Protein AF-A0A292Q6Y6-F1 (afdb_monomer)

Secondary structure (DSSP, 8-state):
---------------PPP-------------PPP-EEEEE--SS---HHHHHHHHHHHHHHHHHT-EEEEES--HHHHHT--HHHHTTBTTTEEE-SS-GGG-TT--GGGEEEE-TT-SSBP-TTHHHH-SEEEEES-TT-SSPP-TTHHHHTT-PEEEB--SS-B-HHHHHHHHHHHHTS---GGGS-EEESPEEE-SSS-EEE-SSEEEB-TTSSB---TTHHHHHHHHHHHHHHTT-

pLDDT: mean 84.95, std 19.85, range [28.59, 98.69]

Sequence (240 aa):
MILQVCNRTEYIPGIAHPFLIMLPTTSTPAAGKKRIYVVEHMEPEIGAWSTLEYIAISTESAASGSDFYLTSVPPSLAEDLPESLRRYIDAPLKVTSREVTQLPEIHADRVCLLDPQAVEELSPADADVFEAFVFGGILGDDPPRDRTAELRKYGYQGRQLGKIQMTTDTAVRVTRMVIEEQQPLAKIPYADYPELKLNKNESTQMPFRYVKGKEGEPYMPEGMLELIKEDADKSFDDFF

Solvent-accessible surface area (backbone atoms only — not comparable to full-atom values): 14233 Å² total; per-residue (Å²): 136,88,85,90,79,84,93,78,89,82,88,81,90,88,75,90,78,77,87,76,77,80,68,80,81,76,73,75,72,76,85,60,85,62,40,36,41,34,37,37,44,78,63,99,70,82,50,72,68,55,44,33,31,52,42,43,45,29,56,54,24,46,74,62,64,19,38,30,36,42,19,38,32,54,67,73,50,67,76,62,56,58,72,85,49,56,77,31,52,84,61,29,24,42,80,38,60,49,49,72,92,72,39,92,90,57,54,65,90,26,29,32,32,54,28,79,83,32,88,45,66,56,43,37,73,48,46,83,58,38,49,33,41,36,35,45,36,72,42,73,51,86,77,72,66,76,55,43,59,76,55,60,81,74,70,49,50,52,21,12,90,57,93,64,56,34,39,54,41,41,49,52,50,51,49,44,39,17,44,76,68,55,39,47,62,93,72,59,60,68,29,70,50,45,73,44,74,67,55,98,87,45,67,50,70,42,94,33,35,26,46,42,39,96,89,64,47,65,56,67,40,81,66,47,69,57,51,54,38,55,55,52,52,52,61,55,61,79,75,113

InterPro domains:
  IPR007364 Protein arginine N-methyltransferase SFM1-like [PF04252] (37-234)
  IPR007364 Protein arginine N-methyltransferase SFM1-like [PTHR35517] (36-239)

Radius of gyration: 22.72 Å; Cα contacts (8 Å, |Δi|>4): 379; chains: 1; bounding box: 53×76×65 Å

Organism: NCBI:txid59557

Foldseek 3Di:
DDDDDDDDDDDDDDDDDPDDPPDPPPPPPDQFQAAEEEEEDPDLACDPQNLLLLLLLLVVSLVNVYAYEHELHDPVCVVVDDPSNVVSDPPRYDYYNHDPVPDPPADQQQEEEAALPAPAAQAQVNLVRHRYYYYHPFLADVVGDRSSVVVVVSVHHYHYLDNWTAGPSQSSVLNCCRHGVVAGSVRFAKDAQDWADLDPPDIDTRSGIAGADPVRDGDGRPCPSVVVSVVVVVVVVVVD

Structure (mmCIF, N/CA/C/O backbone):
data_AF-A0A292Q6Y6-F1
#
_entry.id   AF-A0A292Q6Y6-F1
#
loop_
_atom_site.group_PDB
_atom_site.id
_atom_site.type_symbol
_atom_site.label_atom_id
_atom_site.label_alt_id
_atom_site.label_comp_id
_atom_site.label_asym_id
_atom_site.label_entity_id
_atom_site.label_seq_id
_atom_site.pdbx_PDB_ins_code
_atom_site.Cartn_x
_atom_site.Cartn_y
_atom_site.Cartn_z
_atom_site.occupancy
_atom_site.B_iso_or_equiv
_atom_site.auth_seq_id
_atom_site.auth_comp_id
_atom_site.auth_asym_id
_atom_site.auth_atom_id
_atom_site.pdbx_PDB_model_num
ATOM 1 N N . MET A 1 1 ? 32.754 -41.362 15.982 1.00 46.03 1 MET A N 1
ATOM 2 C CA . MET A 1 1 ? 32.619 -42.713 16.576 1.00 46.03 1 MET A CA 1
ATOM 3 C C . MET A 1 1 ? 32.940 -42.562 18.052 1.00 46.03 1 MET A C 1
ATOM 5 O O . MET A 1 1 ? 33.944 -41.906 18.290 1.00 46.03 1 MET A O 1
ATOM 9 N N . ILE A 1 2 ? 32.111 -43.109 18.965 1.00 31.42 2 ILE A N 1
ATOM 10 C CA . ILE A 1 2 ? 31.909 -42.740 20.401 1.00 31.42 2 ILE A CA 1
ATOM 11 C C . ILE A 1 2 ? 30.701 -41.784 20.520 1.00 31.42 2 ILE A C 1
ATOM 13 O O . ILE A 1 2 ? 30.719 -40.745 19.878 1.00 31.42 2 ILE A O 1
ATOM 17 N N . LEU A 1 3 ? 29.616 -42.039 21.260 1.00 28.59 3 LEU A N 1
ATOM 18 C CA . LEU A 1 3 ? 29.198 -43.184 22.076 1.00 28.59 3 LEU A CA 1
ATOM 19 C C . LEU A 1 3 ? 27.662 -43.118 22.240 1.00 28.59 3 LEU A C 1
ATOM 21 O O . LEU A 1 3 ? 27.093 -42.043 22.401 1.00 28.59 3 LEU A O 1
ATOM 25 N N . GLN A 1 4 ? 27.014 -44.277 22.200 1.00 37.56 4 GLN A N 1
ATOM 26 C CA . GLN A 1 4 ? 25.598 -44.508 22.477 1.00 37.56 4 GLN A CA 1
ATOM 27 C C . GLN A 1 4 ? 25.449 -44.83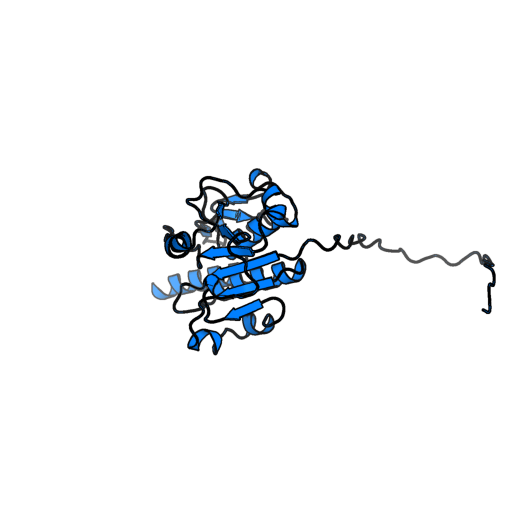7 23.971 1.00 37.56 4 GLN A C 1
ATOM 29 O O . GLN A 1 4 ? 26.027 -45.828 24.406 1.00 37.56 4 GLN A O 1
ATOM 34 N N . VAL A 1 5 ? 24.688 -44.056 24.749 1.00 36.47 5 VAL A N 1
ATOM 35 C CA . VAL A 1 5 ? 24.215 -44.424 26.105 1.00 36.47 5 VAL A CA 1
ATOM 36 C C . VAL A 1 5 ? 22.853 -43.741 26.321 1.00 36.47 5 VAL A C 1
ATOM 38 O O . VAL A 1 5 ? 22.778 -42.523 26.360 1.00 36.47 5 VAL A O 1
ATOM 41 N N . CYS A 1 6 ? 21.735 -44.442 26.120 1.00 32.56 6 CYS A N 1
ATOM 42 C CA . CYS A 1 6 ? 20.993 -45.261 27.092 1.00 32.56 6 CYS A CA 1
ATOM 43 C C . CYS A 1 6 ? 20.150 -44.420 28.075 1.00 32.56 6 CYS A C 1
ATOM 45 O O . CYS A 1 6 ? 20.649 -43.908 29.073 1.00 32.56 6 CYS A O 1
ATOM 47 N N . ASN A 1 7 ? 18.851 -44.325 27.767 1.00 39.53 7 ASN A N 1
ATOM 48 C CA . ASN A 1 7 ? 17.789 -43.822 28.638 1.00 39.53 7 ASN A CA 1
ATOM 49 C C . ASN A 1 7 ? 17.680 -44.681 29.908 1.00 39.53 7 ASN A C 1
ATOM 51 O O . ASN A 1 7 ? 17.430 -45.885 29.819 1.00 39.53 7 ASN A O 1
ATOM 55 N N . ARG A 1 8 ? 17.740 -44.047 31.080 1.00 37.41 8 ARG A N 1
ATOM 56 C CA . ARG A 1 8 ? 17.075 -44.539 32.292 1.00 37.41 8 ARG A CA 1
ATOM 57 C C . ARG A 1 8 ? 16.360 -43.385 32.977 1.00 37.41 8 ARG A C 1
ATOM 59 O O . ARG A 1 8 ? 16.983 -42.473 33.504 1.00 37.41 8 ARG A O 1
ATOM 66 N N . THR A 1 9 ? 15.040 -43.454 32.940 1.00 38.66 9 THR A N 1
ATOM 67 C CA . THR A 1 9 ? 14.112 -42.672 33.747 1.00 38.66 9 THR A CA 1
ATOM 68 C C . THR A 1 9 ? 14.062 -43.297 35.140 1.00 38.66 9 THR A C 1
ATOM 70 O O . THR A 1 9 ? 13.609 -44.431 35.286 1.00 38.66 9 THR A O 1
ATOM 73 N N . GLU A 1 10 ? 14.521 -42.576 36.162 1.00 38.62 10 GLU A N 1
ATOM 74 C CA . GLU A 1 10 ? 14.197 -42.881 37.558 1.00 38.62 10 GLU A CA 1
ATOM 75 C C . GLU A 1 10 ? 13.028 -41.997 38.004 1.00 38.62 10 GLU A C 1
ATOM 77 O O . GLU A 1 10 ? 13.002 -40.788 37.780 1.00 38.62 10 GLU A O 1
ATOM 82 N N . TYR A 1 11 ? 12.018 -42.650 38.573 1.00 35.72 11 TYR A N 1
ATOM 83 C CA . TYR A 1 11 ? 10.732 -42.091 38.968 1.00 35.72 11 TYR A CA 1
ATOM 84 C C . TYR A 1 11 ? 10.806 -41.680 40.444 1.00 35.72 11 TYR A C 1
ATOM 86 O O . TYR A 1 11 ? 10.942 -42.541 41.312 1.00 35.72 11 TYR A O 1
ATOM 94 N N . ILE A 1 12 ? 10.708 -40.381 40.739 1.00 45.16 12 ILE A N 1
ATOM 95 C CA . ILE A 1 12 ? 10.568 -39.857 42.107 1.00 45.16 12 ILE A CA 1
ATOM 96 C C . ILE A 1 12 ? 9.124 -39.352 42.259 1.00 45.16 12 ILE A C 1
ATOM 98 O O . ILE A 1 12 ? 8.758 -38.384 41.591 1.00 45.16 12 ILE A O 1
ATOM 102 N N . PRO A 1 13 ? 8.269 -39.976 43.092 1.00 36.91 13 PRO A N 1
ATOM 103 C CA . PRO A 1 13 ? 6.903 -39.515 43.275 1.00 36.91 13 PRO A CA 1
ATOM 104 C C . PRO A 1 13 ? 6.844 -38.426 44.354 1.00 36.91 13 PRO A C 1
ATOM 106 O O . PRO A 1 13 ? 7.310 -38.628 45.473 1.00 36.91 13 PRO A O 1
ATOM 109 N N . GLY A 1 14 ? 6.198 -37.301 44.035 1.00 48.81 14 GLY A N 1
ATOM 110 C CA . GLY A 1 14 ? 5.652 -36.390 45.045 1.00 48.81 14 GLY A CA 1
ATOM 111 C C . GLY A 1 14 ? 6.266 -34.995 45.113 1.00 48.81 14 GLY A C 1
ATOM 112 O O . GLY A 1 14 ? 6.786 -34.621 46.155 1.00 48.81 14 GLY A O 1
ATOM 113 N N . ILE A 1 15 ? 6.118 -34.188 44.055 1.00 42.88 15 ILE A N 1
ATOM 114 C CA . ILE A 1 15 ? 6.074 -32.720 44.169 1.00 42.88 15 ILE A CA 1
ATOM 115 C C . ILE A 1 15 ? 4.991 -32.206 43.211 1.00 42.88 15 ILE A C 1
ATOM 117 O O . ILE A 1 15 ? 5.027 -32.470 42.008 1.00 42.88 15 ILE A O 1
ATOM 121 N N . ALA A 1 16 ? 4.001 -31.506 43.767 1.00 45.22 16 ALA A N 1
ATOM 122 C CA . ALA A 1 16 ? 2.921 -30.864 43.029 1.00 45.22 16 ALA A CA 1
ATOM 123 C C . ALA A 1 16 ? 3.489 -29.894 41.978 1.00 45.22 16 ALA A C 1
ATOM 125 O O . ALA A 1 16 ? 4.279 -29.009 42.304 1.00 45.22 16 ALA A O 1
ATOM 126 N N . HIS A 1 17 ? 3.103 -30.083 40.715 1.00 39.97 17 HIS A N 1
ATOM 127 C CA . HIS A 1 17 ? 3.469 -29.184 39.623 1.00 39.97 17 HIS A CA 1
ATOM 128 C C . HIS A 1 17 ? 2.657 -27.882 39.696 1.00 39.97 17 HIS A C 1
ATOM 130 O O . HIS A 1 17 ? 1.451 -27.933 39.956 1.00 39.97 17 HIS A O 1
ATOM 136 N N . PRO A 1 18 ? 3.276 -26.720 39.427 1.00 41.03 18 PRO A N 1
ATOM 137 C CA . PRO A 1 18 ? 2.540 -25.486 39.222 1.00 41.03 18 PRO A CA 1
ATOM 138 C C . PRO A 1 18 ? 1.714 -25.586 37.933 1.00 41.03 18 PRO A C 1
ATOM 140 O O . PRO A 1 18 ? 2.114 -26.228 36.962 1.00 41.03 18 PRO A O 1
ATOM 143 N N . PHE A 1 19 ? 0.544 -24.950 37.953 1.00 40.56 19 PHE A N 1
ATOM 144 C CA . PHE A 1 19 ? -0.365 -24.783 36.822 1.00 40.56 19 PHE A CA 1
ATOM 145 C C . PHE A 1 19 ? 0.414 -24.284 35.591 1.00 40.56 19 PHE A C 1
ATOM 147 O O . PHE A 1 19 ? 0.831 -23.127 35.533 1.00 40.56 19 PHE A O 1
ATOM 154 N N . LEU A 1 20 ? 0.643 -25.166 34.615 1.00 33.53 20 LEU A N 1
ATOM 155 C CA . LEU A 1 20 ? 1.210 -24.796 33.326 1.00 33.53 20 LEU A CA 1
ATOM 156 C C . LEU A 1 20 ? 0.095 -24.107 32.533 1.00 33.53 20 LEU A C 1
ATOM 158 O O . LEU A 1 20 ? -0.809 -24.763 32.016 1.00 33.53 20 LEU A O 1
ATOM 162 N N . ILE A 1 21 ? 0.129 -22.777 32.481 1.00 43.75 21 ILE A N 1
ATOM 163 C CA . ILE A 1 21 ? -0.678 -22.003 31.537 1.00 43.75 21 ILE A CA 1
ATOM 164 C C . ILE A 1 21 ? -0.232 -22.450 30.142 1.00 43.75 21 ILE A C 1
ATOM 166 O O . ILE A 1 21 ? 0.882 -22.143 29.718 1.00 43.75 21 ILE A O 1
ATOM 170 N N . MET A 1 22 ? -1.073 -23.220 29.446 1.00 33.84 22 MET A N 1
ATOM 171 C CA . MET A 1 22 ? -0.889 -23.471 28.021 1.00 33.84 22 MET A CA 1
ATOM 172 C C . MET A 1 22 ? -1.068 -22.141 27.296 1.00 33.84 22 MET A C 1
ATOM 174 O O . MET A 1 22 ? -2.186 -21.699 27.038 1.00 33.84 22 MET A O 1
ATOM 178 N N . LEU A 1 23 ? 0.052 -21.488 26.993 1.00 39.31 23 LEU A N 1
ATOM 179 C CA . LEU A 1 23 ? 0.089 -20.488 25.940 1.00 39.31 23 LEU A CA 1
ATOM 180 C C . LEU A 1 23 ? -0.309 -21.193 24.634 1.00 39.31 23 LEU A C 1
ATOM 182 O O . LEU A 1 23 ? 0.150 -22.317 24.401 1.00 39.31 23 LEU A O 1
ATOM 186 N N . PRO A 1 24 ? -1.165 -20.582 23.798 1.00 37.84 24 PRO A N 1
ATOM 187 C CA . PRO A 1 24 ? -1.494 -21.155 22.506 1.00 37.84 24 PRO A CA 1
ATOM 188 C C . PRO A 1 24 ? -0.186 -21.367 21.747 1.00 37.84 24 PRO A C 1
ATOM 190 O O . PRO A 1 24 ? 0.614 -20.442 21.609 1.00 37.84 24 PRO A O 1
ATOM 193 N N . THR A 1 25 ? 0.052 -22.596 21.293 1.00 33.12 25 THR A N 1
ATOM 194 C CA . THR A 1 25 ? 1.126 -22.898 20.351 1.00 33.12 25 THR A CA 1
ATOM 195 C C . THR A 1 25 ? 0.905 -22.031 19.127 1.00 33.12 25 THR A C 1
ATOM 197 O O . THR A 1 25 ? 0.020 -22.308 18.317 1.00 33.12 25 THR A O 1
ATOM 200 N N . THR A 1 26 ? 1.688 -20.963 19.009 1.00 40.00 26 THR A N 1
ATOM 201 C CA . THR A 1 26 ? 1.859 -20.250 17.756 1.00 40.00 26 THR A CA 1
ATOM 202 C C . THR A 1 26 ? 2.500 -21.243 16.802 1.00 40.00 26 THR A C 1
ATOM 204 O O . THR A 1 26 ? 3.692 -21.537 16.870 1.00 40.00 26 THR A O 1
ATOM 207 N N . SER A 1 27 ? 1.683 -21.843 15.939 1.00 34.47 27 SER A N 1
ATOM 208 C CA . SER A 1 27 ? 2.198 -22.494 14.748 1.00 34.47 27 SER A CA 1
ATOM 209 C C . SER A 1 27 ? 2.985 -21.430 13.997 1.00 34.47 27 SER A C 1
ATOM 211 O O . SER A 1 27 ? 2.397 -20.459 13.523 1.00 34.47 27 SER A O 1
ATOM 213 N N . THR A 1 28 ? 4.307 -21.570 13.935 1.00 36.19 28 THR A N 1
ATOM 214 C CA . THR A 1 28 ? 5.115 -20.801 12.993 1.00 36.19 28 THR A CA 1
ATOM 215 C C . THR A 1 28 ? 4.517 -21.065 11.610 1.00 36.19 28 THR A C 1
ATOM 217 O O . THR A 1 28 ? 4.481 -22.234 11.209 1.00 36.19 28 THR A O 1
ATOM 220 N N . PRO A 1 29 ? 3.960 -20.058 10.911 1.00 43.84 29 PRO A N 1
ATOM 221 C CA . PRO A 1 29 ? 3.457 -20.289 9.569 1.00 43.84 29 PRO A CA 1
ATOM 222 C C . PRO A 1 29 ? 4.620 -20.809 8.719 1.00 43.84 29 PRO A C 1
ATOM 224 O O . PRO A 1 29 ? 5.755 -20.346 8.859 1.00 43.84 29 PRO A O 1
ATOM 227 N N . ALA A 1 30 ? 4.360 -21.819 7.885 1.00 45.75 30 ALA A N 1
ATOM 228 C CA . ALA A 1 30 ? 5.314 -22.223 6.861 1.00 45.75 30 ALA A CA 1
ATOM 229 C C . ALA A 1 30 ? 5.721 -20.958 6.095 1.00 45.75 30 ALA A C 1
ATOM 231 O O . ALA A 1 30 ? 4.838 -20.204 5.694 1.00 45.75 30 ALA A O 1
ATOM 232 N N . ALA A 1 31 ? 7.025 -20.691 5.968 1.00 55.41 31 ALA A N 1
ATOM 233 C CA . ALA A 1 31 ? 7.511 -19.462 5.350 1.00 55.41 31 ALA A CA 1
ATOM 234 C C . ALA A 1 31 ? 6.923 -19.345 3.935 1.00 55.41 31 ALA A C 1
ATOM 236 O O . ALA A 1 31 ? 7.301 -20.099 3.035 1.00 55.41 31 ALA A O 1
ATOM 237 N N . GLY A 1 32 ? 5.937 -18.459 3.777 1.00 68.94 32 GLY A N 1
ATOM 238 C CA . GLY A 1 32 ? 5.281 -18.203 2.504 1.00 68.94 32 GLY A CA 1
ATOM 239 C C . GLY A 1 32 ? 6.285 -17.671 1.486 1.00 68.94 32 GLY A C 1
ATOM 240 O O . GLY A 1 32 ? 7.365 -17.190 1.837 1.00 68.94 32 GLY A O 1
ATOM 241 N N . LYS A 1 33 ? 5.950 -17.765 0.196 1.00 86.94 33 LYS A N 1
ATOM 242 C CA . LYS A 1 33 ? 6.775 -17.154 -0.851 1.00 86.94 33 LYS A CA 1
ATOM 243 C C . LYS A 1 33 ? 6.812 -15.641 -0.615 1.00 86.94 33 LYS A C 1
ATOM 245 O O . LYS A 1 33 ? 5.771 -14.993 -0.701 1.00 86.94 33 LYS A O 1
ATOM 250 N N . LYS A 1 34 ? 8.011 -15.113 -0.357 1.00 92.69 34 LYS A N 1
ATOM 251 C CA . LYS A 1 34 ? 8.292 -13.679 -0.234 1.00 92.69 34 LYS A CA 1
ATOM 252 C C . LYS A 1 34 ? 7.684 -12.901 -1.405 1.00 92.69 34 LYS A C 1
ATOM 254 O O . LYS A 1 34 ? 7.865 -13.303 -2.557 1.00 92.69 34 LYS A O 1
ATOM 259 N N . ARG A 1 35 ? 6.998 -11.793 -1.112 1.00 96.88 35 ARG A N 1
ATOM 260 C CA . ARG A 1 35 ? 6.422 -10.868 -2.101 1.00 96.88 35 ARG A CA 1
ATOM 261 C C . ARG A 1 35 ? 7.095 -9.503 -2.043 1.00 96.88 35 ARG A C 1
ATOM 263 O O . ARG A 1 35 ? 7.785 -9.176 -1.077 1.00 96.88 35 ARG A O 1
ATOM 270 N N . ILE A 1 36 ? 6.888 -8.725 -3.099 1.00 98.00 36 ILE A N 1
ATOM 271 C CA . ILE A 1 36 ? 7.301 -7.329 -3.196 1.00 98.00 36 ILE A CA 1
ATOM 272 C C . ILE A 1 36 ? 6.037 -6.475 -3.302 1.00 98.00 36 ILE A C 1
ATOM 274 O O . ILE A 1 36 ? 5.268 -6.605 -4.253 1.00 98.00 36 ILE A O 1
ATOM 278 N N . TYR A 1 37 ? 5.822 -5.588 -2.340 1.00 98.06 37 TYR A N 1
ATOM 279 C CA . TYR A 1 37 ? 4.783 -4.564 -2.413 1.00 98.06 37 TYR A CA 1
ATOM 280 C C . TYR A 1 37 ? 5.433 -3.243 -2.801 1.00 98.06 37 TYR A C 1
ATOM 282 O O . TYR A 1 37 ? 6.434 -2.859 -2.204 1.00 98.06 37 TYR A O 1
ATOM 290 N N . VAL A 1 38 ? 4.893 -2.556 -3.803 1.00 97.81 38 VAL A N 1
ATOM 291 C CA . VAL A 1 38 ? 5.451 -1.297 -4.308 1.00 97.81 38 VAL A CA 1
ATOM 292 C C . VAL A 1 38 ? 4.390 -0.217 -4.269 1.00 97.81 38 VAL A C 1
ATOM 294 O O . VAL A 1 38 ? 3.374 -0.329 -4.948 1.00 97.81 38 VAL A O 1
ATOM 297 N N . VAL A 1 39 ? 4.639 0.849 -3.521 1.00 96.94 39 VAL A N 1
ATOM 298 C CA . VAL A 1 39 ? 3.830 2.066 -3.590 1.00 96.94 39 VAL A CA 1
ATOM 299 C C . VAL A 1 39 ? 4.620 3.108 -4.369 1.00 96.94 39 VAL A C 1
ATOM 301 O O . VAL A 1 39 ? 5.691 3.529 -3.937 1.00 96.94 39 VAL A O 1
ATOM 304 N N . GLU A 1 40 ? 4.077 3.533 -5.508 1.00 94.56 40 GLU A N 1
ATOM 305 C CA . GLU A 1 40 ? 4.611 4.667 -6.264 1.00 94.56 40 GLU A CA 1
ATOM 306 C C . GLU A 1 40 ? 4.227 5.963 -5.554 1.00 94.56 40 GLU A C 1
ATOM 308 O O . GLU A 1 40 ? 3.052 6.315 -5.514 1.00 94.56 40 GLU A O 1
ATOM 313 N N . HIS A 1 41 ? 5.186 6.675 -4.963 1.00 92.44 41 HIS A N 1
ATOM 314 C CA . HIS A 1 41 ? 4.909 7.918 -4.252 1.00 92.44 41 HIS A CA 1
ATOM 315 C C . HIS A 1 41 ? 4.661 9.060 -5.247 1.00 92.44 41 HIS A C 1
ATOM 317 O O . HIS A 1 41 ? 5.582 9.567 -5.878 1.00 92.44 41 HIS A O 1
ATOM 323 N N . MET A 1 42 ? 3.395 9.455 -5.394 1.00 85.50 42 MET A N 1
ATOM 324 C CA . MET A 1 42 ? 2.935 10.440 -6.385 1.00 85.50 42 MET A CA 1
ATOM 325 C C . MET A 1 42 ? 2.528 11.780 -5.753 1.00 85.50 42 MET A C 1
ATOM 327 O O . MET A 1 42 ? 1.656 12.468 -6.279 1.00 85.50 42 MET A O 1
ATOM 331 N N . GLU A 1 43 ? 3.128 12.137 -4.617 1.00 83.56 43 GLU A N 1
ATOM 332 C CA . GLU A 1 43 ? 2.895 13.408 -3.924 1.00 83.56 43 GLU A CA 1
ATOM 333 C C . GLU A 1 43 ? 4.188 14.212 -3.766 1.00 83.56 43 GLU A C 1
ATOM 335 O O . GLU A 1 43 ? 5.283 13.646 -3.800 1.00 83.56 43 GLU A O 1
ATOM 340 N N . PRO A 1 44 ? 4.087 15.540 -3.572 1.00 84.38 44 PRO A N 1
ATOM 341 C CA . PRO A 1 44 ? 5.246 16.365 -3.259 1.00 84.38 44 PRO A CA 1
ATOM 342 C C . PRO A 1 44 ? 5.740 16.178 -1.815 1.00 84.38 44 PRO A C 1
ATOM 344 O O . PRO A 1 44 ? 6.866 16.575 -1.517 1.00 84.38 44 PRO A O 1
ATOM 347 N N . GLU A 1 45 ? 4.924 15.601 -0.925 1.00 88.69 45 GLU A N 1
ATOM 348 C CA . GLU A 1 45 ? 5.212 15.462 0.505 1.00 88.69 45 GLU A CA 1
ATOM 349 C C . GLU A 1 45 ? 4.753 14.117 1.097 1.00 88.69 45 GLU A C 1
ATOM 351 O O . GLU A 1 45 ? 3.817 13.475 0.617 1.00 88.69 45 GLU A O 1
ATOM 356 N N . ILE A 1 46 ? 5.393 13.712 2.200 1.00 90.62 46 ILE A N 1
ATOM 357 C CA . ILE A 1 46 ? 4.965 12.592 3.048 1.00 90.62 46 ILE A CA 1
ATOM 358 C C . ILE A 1 46 ? 4.430 13.185 4.354 1.00 90.62 46 ILE A C 1
ATOM 360 O O . ILE A 1 46 ? 5.178 13.421 5.301 1.00 90.62 46 ILE A O 1
ATOM 364 N N . GLY A 1 47 ? 3.123 13.448 4.385 1.00 91.44 47 GLY A N 1
ATOM 365 C CA . GLY A 1 47 ? 2.428 13.934 5.577 1.00 91.44 47 GLY A CA 1
ATOM 366 C C . GLY A 1 47 ? 2.258 12.867 6.665 1.00 91.44 47 GLY A C 1
ATOM 367 O O . GLY A 1 47 ? 2.597 11.691 6.483 1.00 91.44 47 GLY A O 1
ATOM 368 N N . ALA A 1 48 ? 1.686 13.267 7.804 1.00 93.75 48 ALA A N 1
ATOM 369 C CA . ALA A 1 48 ? 1.452 12.379 8.947 1.00 93.75 48 ALA A CA 1
ATOM 370 C C . ALA A 1 48 ? 0.598 11.155 8.572 1.00 93.75 48 ALA A C 1
ATOM 372 O O . ALA A 1 48 ? 0.962 10.033 8.915 1.00 93.75 48 ALA A O 1
ATOM 373 N N . TRP A 1 49 ? -0.467 11.349 7.786 1.00 92.94 49 TRP A N 1
ATOM 374 C CA . TRP A 1 49 ? -1.325 10.262 7.305 1.00 92.94 49 TRP A CA 1
ATOM 375 C C . TRP A 1 49 ? -0.534 9.207 6.520 1.00 92.94 49 TRP A C 1
ATOM 377 O O . TRP A 1 49 ? -0.480 8.039 6.910 1.00 92.94 49 TRP A O 1
ATOM 387 N N . SER A 1 50 ? 0.144 9.627 5.447 1.00 93.38 50 SER A N 1
ATOM 388 C CA . SER A 1 50 ? 0.950 8.740 4.597 1.00 93.38 50 SER A CA 1
ATOM 389 C C . SER A 1 50 ? 2.067 8.059 5.384 1.00 93.38 50 SER A C 1
ATOM 391 O O . SER A 1 50 ? 2.377 6.896 5.144 1.00 93.38 50 SER A O 1
ATOM 393 N N . THR A 1 51 ? 2.645 8.754 6.367 1.00 95.31 51 THR A N 1
ATOM 394 C CA . THR A 1 51 ? 3.648 8.181 7.272 1.00 95.31 51 THR A CA 1
ATOM 395 C C . THR A 1 51 ? 3.087 6.981 8.031 1.00 95.31 51 THR A C 1
ATOM 397 O O . THR A 1 51 ? 3.726 5.930 8.059 1.00 95.31 51 THR A O 1
ATOM 400 N N . LEU A 1 52 ? 1.892 7.108 8.616 1.00 96.94 52 LEU A N 1
ATOM 401 C CA . LEU A 1 52 ? 1.249 6.013 9.344 1.00 96.94 52 LEU A CA 1
ATOM 402 C C . LEU A 1 52 ? 0.871 4.854 8.413 1.00 96.94 52 LEU A C 1
ATOM 404 O O . LEU A 1 52 ? 1.108 3.697 8.764 1.00 96.94 52 LEU A O 1
ATOM 408 N N . GLU A 1 53 ? 0.371 5.137 7.205 1.00 96.62 53 GLU A N 1
ATOM 409 C CA . GLU A 1 53 ? 0.117 4.099 6.194 1.00 96.62 53 GLU A CA 1
ATOM 410 C C . GLU A 1 53 ? 1.395 3.323 5.844 1.00 96.62 53 GLU A C 1
ATOM 412 O O . GLU A 1 53 ? 1.407 2.092 5.871 1.00 96.62 53 GLU A O 1
ATOM 417 N N . TYR A 1 54 ? 2.498 4.021 5.559 1.00 96.88 54 TYR A N 1
ATOM 418 C CA . TYR A 1 54 ? 3.767 3.388 5.190 1.00 96.88 54 TYR A CA 1
ATOM 419 C C . TYR A 1 54 ? 4.391 2.612 6.351 1.00 96.88 54 TYR A C 1
ATOM 421 O O . TYR A 1 54 ? 4.998 1.563 6.124 1.00 96.88 54 TYR A O 1
ATOM 429 N N . ILE A 1 55 ? 4.209 3.067 7.593 1.00 97.81 55 ILE A N 1
ATOM 430 C CA . ILE A 1 55 ? 4.599 2.313 8.791 1.00 97.81 55 ILE A CA 1
ATOM 431 C C . ILE A 1 55 ? 3.773 1.030 8.920 1.00 97.81 55 ILE A C 1
ATOM 433 O O . ILE A 1 55 ? 4.347 -0.026 9.195 1.00 97.81 55 ILE A O 1
ATOM 437 N N . ALA A 1 56 ? 2.457 1.089 8.701 1.00 97.81 56 ALA A N 1
ATOM 438 C CA . ALA A 1 56 ? 1.604 -0.097 8.735 1.00 97.81 56 ALA A CA 1
ATOM 439 C C . ALA A 1 56 ? 2.017 -1.102 7.650 1.00 97.81 56 ALA A C 1
ATOM 441 O O . ALA A 1 56 ? 2.253 -2.271 7.950 1.00 97.81 56 ALA A O 1
ATOM 442 N N . ILE A 1 57 ? 2.213 -0.638 6.413 1.00 98.00 57 ILE A N 1
ATOM 443 C CA . ILE A 1 57 ? 2.674 -1.483 5.304 1.00 98.00 57 ILE A CA 1
ATOM 444 C C . ILE A 1 57 ? 4.039 -2.103 5.620 1.00 98.00 57 ILE A C 1
ATOM 446 O O . ILE A 1 57 ? 4.229 -3.302 5.409 1.00 98.00 57 ILE A O 1
ATOM 450 N N . SER A 1 58 ? 4.976 -1.317 6.158 1.00 98.25 58 SER A N 1
ATOM 451 C CA . SER A 1 58 ? 6.296 -1.808 6.564 1.00 98.25 58 SER A CA 1
ATOM 452 C C . SER A 1 58 ? 6.167 -2.889 7.635 1.00 98.25 58 SER A C 1
ATOM 454 O O . SER A 1 58 ? 6.662 -3.996 7.460 1.00 98.25 58 SER A O 1
ATOM 456 N N . THR A 1 59 ? 5.449 -2.612 8.720 1.00 97.69 59 THR A N 1
ATOM 457 C CA . THR A 1 59 ? 5.242 -3.558 9.825 1.00 97.69 59 THR A CA 1
ATOM 458 C C . THR A 1 59 ? 4.643 -4.874 9.340 1.00 97.69 59 THR A C 1
ATOM 460 O O . THR A 1 59 ? 5.140 -5.951 9.672 1.00 97.69 59 THR A O 1
ATOM 463 N N . GLU A 1 60 ? 3.597 -4.804 8.520 1.00 97.25 60 GLU A N 1
ATOM 464 C CA . GLU A 1 60 ? 2.909 -6.001 8.057 1.00 97.25 60 GLU A CA 1
ATOM 465 C C . GLU A 1 60 ? 3.714 -6.774 6.999 1.00 97.25 60 GLU A C 1
ATOM 467 O O . GLU A 1 60 ? 3.680 -8.004 6.997 1.00 97.25 60 GLU A O 1
ATOM 472 N N . SER A 1 61 ? 4.496 -6.089 6.156 1.00 97.12 61 SER A N 1
ATOM 473 C CA . SER A 1 61 ? 5.416 -6.741 5.209 1.00 97.12 61 SER A CA 1
ATOM 474 C C . SER A 1 61 ? 6.546 -7.470 5.940 1.00 97.12 61 SER A C 1
ATOM 476 O O . SER A 1 61 ? 6.856 -8.614 5.613 1.00 97.12 61 SER A O 1
ATOM 478 N N . ALA A 1 62 ? 7.116 -6.861 6.990 1.00 96.31 62 ALA A N 1
ATOM 479 C CA . ALA A 1 62 ? 8.108 -7.523 7.839 1.00 96.31 62 ALA A CA 1
ATOM 480 C C . ALA A 1 62 ? 7.539 -8.788 8.490 1.00 96.31 62 ALA A C 1
ATOM 482 O O . ALA A 1 62 ? 8.213 -9.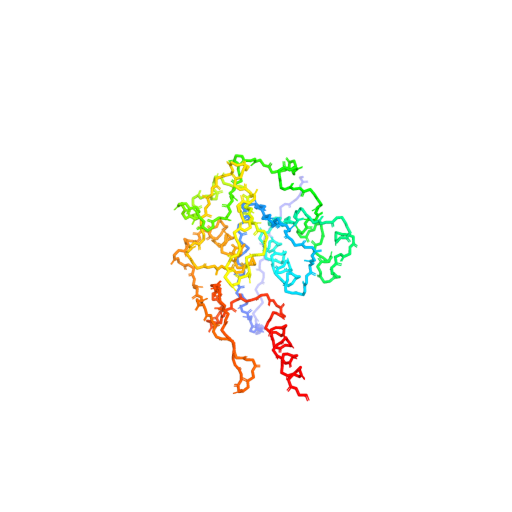818 8.521 1.00 96.31 62 ALA A O 1
ATOM 483 N N . ALA A 1 63 ? 6.298 -8.722 8.984 1.00 95.31 63 ALA A N 1
ATOM 484 C CA . ALA A 1 63 ? 5.641 -9.846 9.644 1.00 95.31 63 ALA A CA 1
ATOM 485 C C . ALA A 1 63 ? 5.454 -11.062 8.721 1.00 95.31 63 ALA A C 1
ATOM 487 O O . ALA A 1 63 ? 5.469 -12.193 9.209 1.00 95.31 63 ALA A O 1
ATOM 488 N N . SER A 1 64 ? 5.321 -10.853 7.407 1.00 92.69 64 SER A N 1
ATOM 489 C CA . SER A 1 64 ? 5.228 -11.941 6.429 1.00 92.69 64 SER A CA 1
ATOM 490 C C . SER A 1 64 ? 6.540 -12.280 5.712 1.00 92.69 64 SER A C 1
ATOM 492 O O . SER A 1 64 ? 6.590 -13.221 4.919 1.00 92.69 64 SER A O 1
ATOM 494 N N . GLY A 1 65 ? 7.628 -11.566 6.017 1.00 95.31 65 GLY A N 1
ATOM 495 C CA . GLY A 1 65 ? 8.926 -11.737 5.356 1.00 95.31 65 GLY A CA 1
ATOM 496 C C . GLY A 1 65 ? 8.987 -11.155 3.938 1.00 95.31 65 GLY A C 1
ATOM 497 O O . GLY A 1 65 ? 9.932 -11.449 3.200 1.00 95.31 65 GLY A O 1
ATOM 498 N N . SER A 1 66 ? 7.998 -10.342 3.564 1.00 96.62 66 SER A N 1
ATOM 499 C CA . SER A 1 66 ? 7.894 -9.623 2.294 1.00 96.62 66 SER A CA 1
ATOM 500 C C . SER A 1 66 ? 8.635 -8.280 2.335 1.00 96.62 66 SER A C 1
ATOM 502 O O . SER A 1 66 ? 8.929 -7.735 3.398 1.00 96.62 66 SER A O 1
ATOM 504 N N . ASP A 1 67 ? 8.972 -7.751 1.159 1.00 97.12 67 ASP A N 1
ATOM 505 C CA . ASP A 1 67 ? 9.596 -6.433 1.024 1.00 97.12 67 ASP A CA 1
ATOM 506 C C . ASP A 1 67 ? 8.560 -5.361 0.688 1.00 97.12 67 ASP A C 1
ATOM 508 O O . ASP A 1 67 ? 7.610 -5.614 -0.056 1.00 97.12 67 ASP A O 1
ATOM 512 N N . PHE A 1 68 ? 8.811 -4.142 1.164 1.00 97.94 68 PHE A N 1
ATOM 513 C CA . PHE A 1 68 ? 8.056 -2.958 0.778 1.00 97.94 68 PHE A CA 1
ATOM 514 C C . PHE A 1 68 ? 8.981 -1.944 0.101 1.00 97.94 68 PHE A C 1
ATOM 516 O O . PHE A 1 68 ? 10.004 -1.557 0.661 1.00 97.94 68 PHE A O 1
ATOM 523 N N . TYR A 1 69 ? 8.613 -1.506 -1.098 1.00 97.75 69 TYR A N 1
ATOM 524 C CA . TYR A 1 69 ? 9.284 -0.446 -1.833 1.00 97.75 69 TYR A CA 1
ATOM 525 C C . TYR A 1 69 ? 8.402 0.793 -1.882 1.00 97.75 69 TYR A C 1
ATOM 527 O O . TYR A 1 69 ? 7.255 0.736 -2.326 1.00 97.75 69 TYR A O 1
ATOM 535 N N . LEU A 1 70 ? 8.979 1.919 -1.485 1.00 97.00 70 LEU A N 1
ATOM 536 C CA . LEU A 1 70 ? 8.439 3.239 -1.752 1.00 97.00 70 LEU A CA 1
ATOM 537 C C . LEU A 1 70 ? 9.270 3.858 -2.883 1.00 97.00 70 LEU A C 1
ATOM 539 O O . LEU A 1 70 ? 10.439 4.204 -2.688 1.00 97.00 70 LEU A O 1
ATOM 543 N N . THR A 1 71 ? 8.689 3.917 -4.079 1.00 96.50 71 THR A N 1
ATOM 544 C CA . THR A 1 71 ? 9.355 4.343 -5.321 1.00 96.50 71 THR A CA 1
ATOM 545 C C . THR A 1 71 ? 8.951 5.755 -5.721 1.00 96.50 71 THR A C 1
ATOM 547 O O . THR A 1 71 ? 8.018 6.323 -5.155 1.00 96.50 71 THR A O 1
ATOM 550 N N . SER A 1 72 ? 9.670 6.334 -6.685 1.00 94.75 72 SER A N 1
ATOM 551 C CA . SER A 1 72 ? 9.440 7.692 -7.206 1.00 94.75 72 SER A CA 1
ATOM 552 C C . SER A 1 72 ? 9.454 8.800 -6.147 1.00 94.75 72 SER A C 1
ATOM 554 O O . SER A 1 72 ? 8.938 9.892 -6.373 1.00 94.75 72 SER A O 1
ATOM 556 N N . VAL A 1 73 ? 10.084 8.557 -4.994 1.00 94.12 73 VAL A N 1
ATOM 557 C CA . VAL A 1 73 ? 10.183 9.560 -3.930 1.00 94.12 73 VAL A CA 1
ATOM 558 C C . VAL A 1 73 ? 11.135 10.672 -4.378 1.00 94.12 73 VAL A C 1
ATOM 560 O O . VAL A 1 73 ? 12.285 10.376 -4.721 1.00 94.12 73 VAL A O 1
ATOM 563 N N . PRO A 1 74 ? 10.722 11.955 -4.364 1.00 92.00 74 PRO A N 1
ATOM 564 C CA . PRO A 1 74 ? 11.619 13.058 -4.686 1.00 92.00 74 PRO A CA 1
ATOM 565 C C . PRO A 1 74 ? 12.917 12.977 -3.863 1.00 92.00 74 PRO A C 1
ATOM 567 O O . PRO A 1 74 ? 12.840 12.730 -2.659 1.00 92.00 74 PRO A O 1
ATOM 570 N N . PRO A 1 75 ? 14.111 13.202 -4.450 1.00 92.56 75 PRO A N 1
ATOM 571 C CA . PRO A 1 75 ? 15.375 13.045 -3.726 1.00 92.56 75 PRO A CA 1
ATOM 572 C C . PRO A 1 75 ? 15.443 13.829 -2.409 1.00 92.56 75 PRO A C 1
ATOM 574 O O . PRO A 1 75 ? 15.877 13.286 -1.399 1.00 92.56 75 PRO A O 1
ATOM 577 N N . SER A 1 76 ? 14.927 15.063 -2.392 1.00 91.31 76 SER A N 1
ATOM 578 C CA . SER A 1 76 ? 14.854 15.888 -1.179 1.00 91.31 76 SER A CA 1
ATOM 579 C C . SER A 1 76 ? 14.008 15.252 -0.075 1.00 91.31 76 SER A C 1
ATOM 581 O O . SER A 1 76 ? 14.339 15.363 1.098 1.00 91.31 76 SER A O 1
ATOM 583 N N . LEU A 1 77 ? 12.930 14.563 -0.446 1.00 90.81 77 LEU A N 1
ATOM 584 C CA . LEU A 1 77 ? 12.026 13.902 0.489 1.00 90.81 77 LEU A CA 1
ATOM 585 C C . LEU A 1 77 ? 12.587 12.559 0.970 1.00 90.81 77 LEU A C 1
ATOM 587 O O . LEU A 1 77 ? 12.398 12.189 2.123 1.00 90.81 77 LEU A O 1
ATOM 591 N N . ALA A 1 78 ? 13.329 11.853 0.114 1.00 89.94 78 ALA A N 1
ATOM 592 C CA . ALA A 1 78 ? 14.054 10.646 0.503 1.00 89.94 78 ALA A CA 1
ATOM 593 C C . ALA A 1 78 ? 15.164 10.946 1.533 1.00 89.94 78 ALA A C 1
ATOM 595 O O . ALA A 1 78 ? 15.426 10.126 2.414 1.00 89.94 78 ALA A O 1
ATOM 596 N N . GLU A 1 79 ? 15.794 12.122 1.453 1.00 89.25 79 GLU A N 1
ATOM 597 C CA . GLU A 1 79 ? 16.771 12.603 2.443 1.00 89.25 79 GLU A CA 1
ATOM 598 C C . GLU A 1 79 ? 16.110 13.078 3.751 1.00 89.25 79 GLU A C 1
ATOM 600 O O . GLU A 1 79 ? 16.713 12.969 4.828 1.00 89.25 79 GLU A O 1
ATOM 605 N N . ASP A 1 80 ? 14.860 13.545 3.675 1.00 90.19 80 ASP A N 1
ATOM 606 C CA . ASP A 1 80 ? 14.093 14.106 4.792 1.00 90.19 80 ASP A CA 1
ATOM 607 C C . ASP A 1 80 ? 12.852 13.279 5.178 1.00 90.19 80 ASP A C 1
ATOM 609 O O . ASP A 1 80 ? 11.772 13.795 5.451 1.00 90.19 80 ASP A O 1
ATOM 613 N N . LEU A 1 81 ? 12.996 11.951 5.214 1.00 92.44 81 LEU A N 1
ATOM 614 C CA . LEU A 1 81 ? 11.904 11.081 5.654 1.00 92.44 81 LEU A CA 1
ATOM 615 C C . LEU A 1 81 ? 11.570 11.302 7.141 1.00 92.44 81 LEU A C 1
A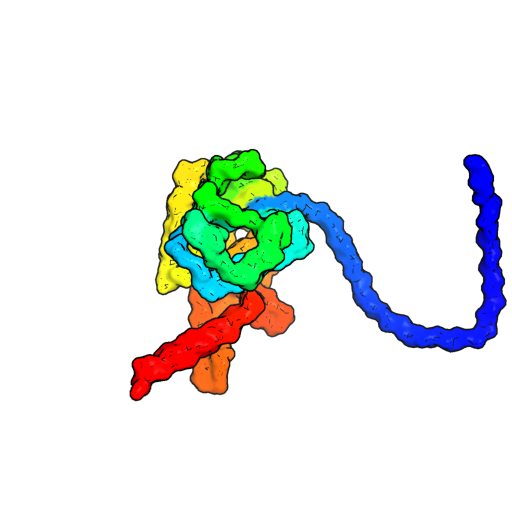TOM 617 O O . LEU A 1 81 ? 12.493 11.486 7.945 1.00 92.44 81 LEU A O 1
ATOM 621 N N . PRO A 1 82 ? 10.297 11.161 7.552 1.00 93.00 82 PRO A N 1
ATOM 622 C CA . PRO A 1 82 ? 9.910 11.171 8.961 1.00 93.00 82 PRO A CA 1
ATOM 623 C C . PRO A 1 82 ? 10.701 10.146 9.787 1.00 93.00 82 PRO A C 1
ATOM 625 O O . PRO A 1 82 ? 10.840 8.985 9.392 1.00 93.00 82 PRO A O 1
ATOM 628 N N . GLU A 1 83 ? 11.199 10.540 10.963 1.00 93.50 83 GLU A N 1
ATOM 629 C CA . GLU A 1 83 ? 12.021 9.675 11.831 1.00 93.50 83 GLU A CA 1
ATOM 630 C C . GLU A 1 83 ? 11.304 8.364 12.207 1.00 93.50 83 GLU A C 1
ATOM 632 O O . GLU A 1 83 ? 11.911 7.291 12.271 1.00 93.50 83 GLU A O 1
ATOM 637 N N . SER A 1 84 ? 9.985 8.428 12.401 1.00 94.62 84 SER A N 1
ATOM 638 C CA . SER A 1 84 ? 9.138 7.265 12.670 1.00 94.62 84 SER A CA 1
ATOM 639 C C . SER A 1 84 ? 9.139 6.238 11.534 1.00 94.62 84 SER A C 1
ATOM 641 O O . SER A 1 84 ? 9.023 5.049 11.818 1.00 94.62 84 SER A O 1
ATOM 643 N N . LEU A 1 85 ? 9.331 6.667 10.284 1.00 94.31 85 LEU A N 1
ATOM 644 C CA . LEU A 1 85 ? 9.421 5.798 9.112 1.00 94.31 85 LEU A CA 1
ATOM 645 C C . LEU A 1 85 ? 10.854 5.301 8.871 1.00 94.31 85 LEU A C 1
ATOM 647 O O . LEU A 1 85 ? 11.045 4.143 8.502 1.00 94.31 85 LEU A O 1
ATOM 651 N N . ARG A 1 86 ? 11.872 6.134 9.147 1.00 93.38 86 ARG A N 1
ATOM 652 C CA . ARG A 1 86 ? 13.295 5.789 8.938 1.00 93.38 86 ARG A CA 1
ATOM 653 C C . ARG A 1 86 ? 13.719 4.489 9.622 1.00 93.38 86 ARG A C 1
ATOM 655 O O . ARG A 1 86 ? 14.576 3.784 9.103 1.00 93.38 86 ARG A O 1
ATOM 662 N N . ARG A 1 87 ? 13.107 4.144 10.759 1.00 93.25 87 ARG A N 1
ATOM 663 C CA . ARG A 1 87 ? 13.409 2.910 11.510 1.00 93.25 87 ARG A CA 1
ATOM 664 C C . ARG A 1 87 ? 13.105 1.609 10.751 1.00 93.25 87 ARG A C 1
ATOM 666 O O . ARG A 1 87 ? 13.564 0.561 11.184 1.00 93.25 87 ARG A O 1
ATOM 673 N N . TYR A 1 88 ? 12.320 1.671 9.674 1.00 94.06 88 TYR A N 1
ATOM 674 C CA . TYR A 1 88 ? 11.958 0.514 8.849 1.00 94.06 88 TYR A CA 1
ATOM 675 C C . TYR A 1 88 ? 12.843 0.363 7.604 1.00 94.06 88 TYR A C 1
ATOM 677 O O . TYR A 1 88 ? 12.695 -0.625 6.883 1.00 94.06 88 TYR A O 1
ATOM 685 N N . ILE A 1 89 ? 13.729 1.333 7.328 1.00 93.00 89 ILE A N 1
ATOM 686 C CA . ILE A 1 89 ? 14.609 1.324 6.152 1.00 93.00 89 ILE A CA 1
ATOM 687 C C . ILE A 1 89 ? 15.514 0.082 6.169 1.00 93.00 89 ILE A C 1
ATOM 689 O O . ILE A 1 89 ? 15.884 -0.425 7.226 1.00 93.00 89 ILE A O 1
ATOM 693 N N . ASP A 1 90 ? 15.834 -0.416 4.977 1.00 87.81 90 ASP A N 1
ATOM 694 C CA . ASP A 1 90 ? 16.602 -1.624 4.654 1.00 87.81 90 ASP A CA 1
ATOM 695 C C . ASP A 1 90 ? 15.902 -2.944 5.013 1.00 87.81 90 ASP A C 1
ATOM 697 O O . ASP A 1 90 ? 16.056 -3.937 4.293 1.00 87.81 90 ASP A O 1
ATOM 701 N N . ALA A 1 91 ? 15.081 -2.965 6.066 1.00 89.25 91 ALA A N 1
ATOM 702 C CA . ALA A 1 91 ? 14.299 -4.125 6.472 1.00 89.25 91 ALA A CA 1
ATOM 703 C C . ALA A 1 91 ? 12.986 -3.712 7.176 1.00 89.25 91 ALA A C 1
ATOM 705 O O . ALA A 1 91 ? 13.015 -3.380 8.363 1.00 89.25 91 ALA A O 1
ATOM 706 N N . PRO A 1 92 ? 11.816 -3.781 6.507 1.00 94.25 92 PRO A N 1
ATOM 707 C CA . PRO A 1 92 ? 11.562 -4.255 5.137 1.00 94.25 92 PRO A CA 1
ATOM 708 C C . PRO A 1 92 ? 11.479 -3.137 4.086 1.00 94.25 92 PRO A C 1
ATOM 710 O O . PRO A 1 92 ? 11.362 -3.444 2.896 1.00 94.25 92 PRO A O 1
ATOM 713 N N . LEU A 1 93 ? 11.494 -1.868 4.510 1.00 97.56 93 LEU A N 1
ATOM 714 C CA . LEU A 1 93 ? 11.243 -0.716 3.651 1.00 97.56 93 LEU A CA 1
ATOM 715 C C . LEU A 1 93 ? 12.483 -0.361 2.833 1.00 97.56 93 LEU A C 1
ATOM 717 O O . LEU A 1 93 ? 13.566 -0.140 3.367 1.00 97.56 93 LEU A O 1
ATOM 721 N N . LYS A 1 94 ? 12.305 -0.213 1.527 1.00 97.19 94 LYS A N 1
ATOM 722 C CA . LYS A 1 94 ? 13.309 0.319 0.609 1.00 97.19 94 LYS A CA 1
ATOM 723 C C . LYS A 1 94 ? 12.748 1.571 -0.038 1.00 97.19 94 LYS A C 1
ATOM 725 O O . LYS A 1 94 ? 11.695 1.525 -0.666 1.00 97.19 94 LYS A O 1
ATOM 730 N N . VAL A 1 95 ? 13.444 2.690 0.126 1.00 96.62 95 VAL A N 1
ATOM 731 C CA . VAL A 1 95 ? 13.028 3.978 -0.437 1.00 96.62 95 VAL A CA 1
ATOM 732 C C . VAL A 1 95 ? 13.938 4.338 -1.598 1.00 96.62 95 VAL A C 1
ATOM 734 O O . VAL A 1 95 ? 15.159 4.214 -1.501 1.00 96.62 95 VAL A O 1
ATOM 737 N N . THR A 1 96 ? 13.358 4.779 -2.709 1.00 95.94 96 THR A N 1
ATOM 738 C CA . THR A 1 96 ? 14.131 5.200 -3.874 1.00 95.94 96 THR A CA 1
ATOM 739 C C . THR A 1 96 ? 13.429 6.297 -4.665 1.00 95.94 96 THR A C 1
ATOM 741 O O . THR A 1 96 ? 12.203 6.375 -4.706 1.00 95.94 96 THR A O 1
ATOM 744 N N . SER A 1 97 ? 14.230 7.118 -5.343 1.00 95.69 97 SER A N 1
ATOM 745 C CA . SER A 1 97 ? 13.760 8.096 -6.327 1.00 95.69 97 SER A CA 1
ATOM 746 C C . SER A 1 97 ? 13.526 7.506 -7.715 1.00 95.69 97 SER A C 1
ATOM 748 O O . SER A 1 97 ? 13.078 8.207 -8.618 1.00 95.69 97 SER A O 1
ATOM 750 N N . ARG A 1 98 ? 13.851 6.226 -7.904 1.00 95.81 98 ARG A N 1
ATOM 751 C CA . ARG A 1 98 ? 13.593 5.498 -9.144 1.00 95.81 98 ARG A CA 1
ATOM 752 C C . ARG A 1 98 ? 12.134 5.072 -9.222 1.00 95.81 98 ARG A C 1
ATOM 754 O O . ARG A 1 98 ? 11.549 4.709 -8.204 1.00 95.81 98 ARG A O 1
ATOM 761 N N . GLU A 1 99 ? 11.587 5.061 -10.431 1.00 94.12 99 GLU A N 1
ATOM 762 C CA . GLU A 1 99 ? 10.284 4.443 -10.696 1.00 94.12 99 GLU A CA 1
ATOM 763 C C . GLU A 1 99 ? 10.375 2.916 -10.565 1.00 94.12 99 GLU A C 1
ATOM 765 O O . GLU A 1 99 ? 11.452 2.327 -10.719 1.00 94.12 99 GLU A O 1
ATOM 770 N N . VAL A 1 100 ? 9.234 2.252 -10.375 1.00 94.50 100 VAL A N 1
ATOM 771 C CA . VAL A 1 100 ? 9.147 0.787 -10.288 1.00 94.50 100 VAL A CA 1
ATOM 772 C C . VAL A 1 100 ? 9.767 0.083 -11.501 1.00 94.50 100 VAL A C 1
ATOM 774 O O . VAL A 1 100 ? 10.394 -0.963 -11.361 1.00 94.50 100 VAL A O 1
ATOM 777 N N . THR A 1 101 ? 9.659 0.683 -12.691 1.00 94.00 101 THR A N 1
ATOM 778 C CA . THR A 1 101 ? 10.191 0.143 -13.956 1.00 94.00 101 THR A CA 1
ATOM 779 C C . THR A 1 101 ? 11.720 0.050 -13.985 1.00 94.00 101 THR A C 1
ATOM 781 O O . THR A 1 101 ? 12.286 -0.636 -14.835 1.00 94.00 101 THR A O 1
ATOM 784 N N . GLN A 1 102 ? 12.402 0.752 -13.077 1.00 95.69 102 GLN A N 1
ATOM 785 C CA . GLN A 1 102 ? 13.859 0.862 -13.019 1.00 95.69 102 GLN A CA 1
ATOM 786 C C . GLN A 1 102 ? 14.479 -0.026 -11.928 1.00 95.69 102 GLN A C 1
ATOM 788 O O . GLN A 1 102 ? 15.697 0.023 -11.717 1.00 95.69 102 GLN A O 1
ATOM 793 N N . LEU A 1 103 ? 13.663 -0.810 -11.215 1.00 95.38 103 LEU A N 1
ATOM 794 C CA . LEU A 1 103 ? 14.112 -1.723 -10.168 1.00 95.38 103 LEU A CA 1
ATOM 795 C C . LEU A 1 103 ? 14.548 -3.070 -10.775 1.00 95.38 103 LEU A C 1
ATOM 797 O O . LEU A 1 103 ? 13.712 -3.771 -11.344 1.00 95.38 103 LEU A O 1
ATOM 801 N N . PRO A 1 104 ? 15.838 -3.457 -10.689 1.00 92.94 104 PRO A N 1
ATOM 802 C CA . PRO A 1 104 ? 16.351 -4.669 -11.338 1.00 92.94 104 PRO A CA 1
ATOM 803 C C . PRO A 1 104 ? 15.750 -5.981 -10.810 1.00 92.94 104 PRO A C 1
ATOM 805 O O . PRO A 1 104 ? 15.771 -6.987 -11.514 1.00 92.94 104 PRO A O 1
ATOM 808 N N . GLU A 1 105 ? 15.239 -5.985 -9.583 1.00 91.12 105 GLU A N 1
ATOM 809 C CA . GLU A 1 105 ? 14.571 -7.116 -8.938 1.00 91.12 105 GLU A CA 1
ATOM 810 C C . GLU A 1 105 ? 13.095 -7.274 -9.341 1.00 91.12 105 GLU A C 1
ATOM 812 O O . GLU A 1 105 ? 12.462 -8.259 -8.961 1.00 91.12 105 GLU A O 1
ATOM 817 N N . ILE A 1 106 ? 12.538 -6.327 -10.104 1.00 93.12 106 ILE A N 1
ATOM 818 C CA . ILE A 1 106 ? 11.143 -6.349 -10.542 1.00 93.12 106 ILE A CA 1
ATOM 819 C C . ILE A 1 106 ? 11.067 -6.712 -12.024 1.00 93.12 106 ILE A C 1
ATOM 821 O O . ILE A 1 106 ? 11.504 -5.976 -12.906 1.00 93.12 106 ILE A O 1
ATOM 825 N N . HIS A 1 107 ? 10.450 -7.858 -12.304 1.00 93.25 107 HIS A N 1
ATOM 826 C CA . HIS A 1 107 ? 10.227 -8.349 -13.660 1.00 93.25 107 HIS A CA 1
ATOM 827 C C . HIS A 1 107 ? 8.811 -8.004 -14.122 1.00 93.25 107 HIS A C 1
ATOM 829 O O . HIS A 1 107 ? 7.837 -8.442 -13.515 1.00 93.25 107 HIS A O 1
ATOM 835 N N . ALA A 1 108 ? 8.690 -7.215 -15.193 1.00 92.31 108 ALA A N 1
ATOM 836 C CA . ALA A 1 108 ? 7.414 -6.654 -15.649 1.00 92.31 108 ALA A CA 1
ATOM 837 C C . ALA A 1 108 ? 6.328 -7.709 -15.946 1.00 92.31 108 ALA A C 1
ATOM 839 O O . ALA A 1 108 ? 5.149 -7.463 -15.709 1.00 92.31 108 ALA A O 1
ATOM 840 N N . ASP A 1 109 ? 6.710 -8.897 -16.417 1.00 95.06 109 ASP A N 1
ATOM 841 C CA . ASP A 1 109 ? 5.813 -10.031 -16.678 1.00 95.06 109 ASP A CA 1
ATOM 842 C C . ASP A 1 109 ? 5.287 -10.710 -15.398 1.00 95.06 109 ASP A C 1
ATOM 844 O O . ASP A 1 109 ? 4.334 -11.489 -15.453 1.00 95.06 109 ASP A O 1
ATOM 848 N N . ARG A 1 110 ? 5.878 -10.385 -14.244 1.00 97.06 110 ARG A N 1
ATOM 849 C CA . ARG A 1 110 ? 5.525 -10.866 -12.899 1.00 97.06 110 ARG A CA 1
ATOM 850 C C . ARG A 1 110 ? 4.978 -9.746 -12.005 1.00 97.06 110 ARG A C 1
ATOM 852 O O . ARG A 1 110 ? 4.849 -9.943 -10.794 1.00 97.06 110 ARG A O 1
ATOM 859 N N . VAL A 1 111 ? 4.646 -8.591 -12.585 1.00 98.00 111 VAL A N 1
ATOM 860 C CA . VAL A 1 111 ? 4.036 -7.451 -11.890 1.00 98.00 111 VAL A CA 1
ATOM 861 C C . VAL A 1 111 ? 2.519 -7.464 -12.058 1.00 98.00 111 VAL A C 1
ATOM 863 O O . VAL A 1 111 ? 2.001 -7.509 -13.176 1.00 98.00 111 VAL A O 1
ATOM 866 N N . CYS A 1 112 ? 1.820 -7.340 -10.934 1.00 98.31 112 CYS A N 1
ATOM 867 C CA . CYS A 1 112 ? 0.408 -6.993 -10.878 1.00 98.31 112 CYS A CA 1
ATOM 868 C C . CYS A 1 112 ? 0.254 -5.504 -10.561 1.00 98.31 112 CYS A C 1
ATOM 870 O O . CYS A 1 112 ? 0.744 -5.040 -9.532 1.00 98.31 112 CYS A O 1
ATOM 872 N N . LEU A 1 113 ? -0.477 -4.767 -11.393 1.00 97.56 113 LEU A N 1
ATOM 873 C CA . LEU A 1 113 ? -0.930 -3.414 -11.078 1.00 97.56 113 LEU A CA 1
ATOM 874 C C . LEU A 1 113 ? -2.291 -3.487 -10.382 1.00 97.56 113 LEU A C 1
ATOM 876 O O . LEU A 1 113 ? -3.255 -3.999 -10.956 1.00 97.56 113 LEU A O 1
ATOM 880 N N . LEU A 1 114 ? -2.383 -2.970 -9.159 1.00 96.81 114 LEU A N 1
ATOM 881 C CA . LEU A 1 114 ? -3.660 -2.842 -8.469 1.00 96.81 114 LEU A CA 1
ATOM 882 C C . LEU A 1 114 ? -4.383 -1.605 -8.997 1.00 96.81 114 LEU A C 1
ATOM 884 O O . LEU A 1 114 ? -3.976 -0.466 -8.766 1.00 96.81 114 LEU A O 1
ATOM 888 N N . ASP A 1 115 ? -5.453 -1.855 -9.743 1.00 94.31 115 ASP A N 1
ATOM 889 C CA . ASP A 1 115 ? -6.140 -0.864 -10.557 1.00 94.31 115 ASP A CA 1
ATOM 890 C C . ASP A 1 115 ? -7.662 -0.971 -10.376 1.00 94.31 115 ASP A C 1
ATOM 892 O O . ASP A 1 115 ? -8.250 -1.989 -10.753 1.00 94.31 115 ASP A O 1
ATOM 896 N N . PRO A 1 116 ? -8.338 0.073 -9.856 1.00 90.69 116 PRO A N 1
ATOM 897 C CA . PRO A 1 116 ? -9.799 0.109 -9.751 1.00 90.69 116 PRO A CA 1
ATOM 898 C C . PRO A 1 116 ? -10.538 -0.095 -11.085 1.00 90.69 116 PRO A C 1
ATOM 900 O O . PRO A 1 116 ? -11.702 -0.503 -11.087 1.00 90.69 116 PRO A O 1
ATOM 903 N N . GLN A 1 117 ? -9.883 0.187 -12.217 1.00 91.44 117 GLN A N 1
ATOM 904 C CA . GLN A 1 117 ? -10.442 0.022 -13.562 1.00 91.44 117 GLN A CA 1
ATOM 905 C C . GLN A 1 117 ? -10.120 -1.334 -14.202 1.00 91.44 117 GLN A C 1
ATOM 907 O O . GLN A 1 117 ? -10.601 -1.613 -15.303 1.00 91.44 117 GLN A O 1
ATOM 912 N N . ALA A 1 118 ? -9.345 -2.199 -13.541 1.00 94.69 118 ALA A N 1
ATOM 913 C CA . ALA A 1 118 ? -9.107 -3.544 -14.046 1.00 94.69 118 ALA A CA 1
ATOM 914 C C . ALA A 1 118 ? -10.410 -4.359 -14.110 1.00 94.69 118 ALA A C 1
ATOM 916 O O . ALA A 1 118 ? -11.307 -4.237 -13.270 1.00 94.69 118 ALA A O 1
ATOM 917 N N . VAL A 1 119 ? -10.498 -5.219 -15.126 1.00 95.31 119 VAL A N 1
ATOM 918 C CA . VAL A 1 119 ? -11.657 -6.099 -15.340 1.00 95.31 119 VAL A CA 1
ATOM 919 C C . VAL A 1 119 ? -11.637 -7.277 -14.366 1.00 95.31 119 VAL A C 1
ATOM 921 O O . VAL A 1 119 ? -12.675 -7.651 -13.824 1.00 95.31 119 VAL A O 1
ATOM 924 N N . GLU A 1 120 ? -10.459 -7.853 -14.137 1.00 97.88 120 GLU A N 1
ATOM 925 C CA . GLU A 1 120 ? -10.280 -9.039 -13.301 1.00 97.88 120 GLU A CA 1
ATOM 926 C C . GLU A 1 120 ? -10.086 -8.656 -11.830 1.00 97.88 120 GLU A C 1
ATOM 928 O O . GLU A 1 120 ? -9.391 -7.692 -11.505 1.00 97.88 120 GLU A O 1
ATOM 933 N N . GLU A 1 121 ? -10.704 -9.416 -10.928 1.00 98.12 121 GLU A N 1
ATOM 934 C CA . GLU A 1 121 ? -10.459 -9.301 -9.488 1.00 98.12 121 GLU A CA 1
ATOM 935 C C . GLU A 1 121 ? -9.180 -10.027 -9.099 1.00 98.12 121 GLU A C 1
ATOM 937 O O . GLU A 1 121 ? -8.879 -11.092 -9.637 1.00 98.12 121 GLU A O 1
ATOM 942 N N . LEU A 1 122 ? -8.453 -9.465 -8.131 1.00 98.69 122 LEU A N 1
ATOM 943 C CA . LEU A 1 122 ? -7.343 -10.171 -7.507 1.00 98.69 122 LEU A CA 1
ATOM 944 C C . LEU A 1 122 ? -7.857 -11.459 -6.853 1.00 98.69 122 LEU A C 1
ATOM 946 O O . LEU A 1 122 ? -8.837 -11.451 -6.103 1.00 98.69 122 LEU A O 1
ATOM 950 N N . SER A 1 123 ? -7.169 -12.564 -7.111 1.00 98.62 123 SER A N 1
ATOM 951 C CA . SER A 1 123 ? -7.547 -13.890 -6.639 1.00 98.62 123 SER A CA 1
ATOM 952 C C . SER A 1 123 ? -6.360 -14.633 -6.020 1.00 98.62 123 SER A C 1
ATOM 954 O O . SER A 1 123 ? -5.211 -14.335 -6.339 1.00 98.62 123 SER A O 1
ATOM 956 N N . PRO A 1 124 ? -6.594 -15.656 -5.178 1.00 98.62 124 PRO A N 1
ATOM 957 C CA . PRO A 1 124 ? -5.501 -16.455 -4.621 1.00 98.62 124 PRO A CA 1
ATOM 958 C C . PRO A 1 124 ? -4.601 -17.119 -5.678 1.00 98.62 124 PRO A C 1
ATOM 960 O O . PRO A 1 124 ? -3.406 -17.283 -5.443 1.00 98.62 124 PRO A O 1
ATOM 963 N N . ALA A 1 125 ? -5.140 -17.440 -6.863 1.00 98.19 125 ALA A N 1
ATOM 964 C CA . ALA A 1 125 ? -4.381 -18.030 -7.972 1.00 98.19 125 ALA A CA 1
ATOM 965 C C . ALA A 1 125 ? -3.299 -17.086 -8.530 1.00 98.19 125 ALA A C 1
ATOM 967 O O . ALA A 1 125 ? -2.288 -17.538 -9.067 1.00 98.19 125 ALA A O 1
ATOM 968 N N . ASP A 1 126 ? -3.470 -15.775 -8.354 1.00 98.56 126 ASP A N 1
ATOM 969 C CA . ASP A 1 126 ? -2.493 -14.770 -8.771 1.00 98.56 126 ASP A CA 1
ATOM 970 C C . ASP A 1 126 ? -1.177 -14.867 -7.972 1.00 98.56 126 ASP A C 1
ATOM 972 O O . ASP A 1 126 ? -0.142 -14.360 -8.409 1.00 98.56 126 ASP A O 1
ATOM 976 N N . ALA A 1 127 ? -1.168 -15.596 -6.849 1.00 97.81 127 ALA A N 1
ATOM 977 C CA . ALA A 1 127 ? 0.033 -15.899 -6.075 1.00 97.81 127 ALA A CA 1
ATOM 978 C C . ALA A 1 127 ? 1.083 -16.704 -6.868 1.00 97.81 127 ALA A C 1
ATOM 980 O O . ALA A 1 127 ? 2.280 -16.592 -6.582 1.00 97.81 127 ALA A O 1
ATOM 981 N N . ASP A 1 128 ? 0.672 -17.481 -7.871 1.00 97.12 128 ASP A N 1
ATOM 982 C CA . ASP A 1 128 ? 1.591 -18.218 -8.748 1.00 97.12 128 ASP A CA 1
ATOM 983 C C . ASP A 1 128 ? 2.045 -17.380 -9.960 1.00 97.12 128 ASP A C 1
ATOM 985 O O . ASP A 1 128 ? 3.090 -17.645 -10.571 1.00 97.12 128 ASP A O 1
ATOM 989 N N . VAL A 1 129 ? 1.297 -16.320 -10.278 1.00 97.69 129 VAL A N 1
ATOM 990 C CA . VAL A 1 129 ? 1.491 -15.466 -11.460 1.00 97.69 129 VAL A CA 1
ATOM 991 C C . VAL A 1 129 ? 2.371 -14.255 -11.161 1.00 97.69 129 VAL A C 1
ATOM 993 O O . VAL A 1 129 ? 3.218 -13.908 -11.982 1.00 97.69 129 VAL A O 1
ATOM 996 N N . PHE A 1 130 ? 2.217 -13.633 -9.994 1.00 98.38 130 PHE A N 1
ATOM 997 C CA . PHE A 1 130 ? 2.893 -12.376 -9.682 1.00 98.38 130 PHE A CA 1
ATOM 998 C C . PHE A 1 130 ? 3.831 -12.489 -8.489 1.00 98.38 130 PHE A C 1
ATOM 1000 O O . PHE A 1 130 ? 3.652 -13.298 -7.577 1.00 98.38 130 PHE A O 1
ATOM 1007 N N . GLU A 1 131 ? 4.858 -11.653 -8.499 1.00 97.81 131 GLU A N 1
ATOM 1008 C CA . GLU A 1 131 ? 5.864 -11.545 -7.438 1.00 97.81 131 GLU A CA 1
ATOM 1009 C C . GLU A 1 131 ? 5.915 -10.135 -6.861 1.00 97.81 131 GLU A C 1
ATOM 1011 O O . GLU A 1 131 ? 6.199 -9.981 -5.671 1.00 97.81 131 GLU A O 1
ATOM 1016 N N . ALA A 1 132 ? 5.555 -9.142 -7.678 1.00 98.19 132 ALA A N 1
ATOM 1017 C CA . ALA A 1 132 ? 5.437 -7.752 -7.285 1.00 98.19 132 ALA A CA 1
ATOM 1018 C C . ALA A 1 132 ? 4.009 -7.229 -7.493 1.00 98.19 132 ALA A C 1
ATOM 1020 O O . ALA A 1 132 ? 3.372 -7.504 -8.512 1.00 98.19 132 ALA A O 1
ATOM 1021 N N . PHE A 1 133 ? 3.531 -6.448 -6.530 1.00 98.25 133 PHE A N 1
ATOM 1022 C CA . PHE A 1 133 ? 2.210 -5.826 -6.520 1.00 98.25 133 PHE A CA 1
ATOM 1023 C C . PHE A 1 133 ? 2.378 -4.316 -6.401 1.00 98.25 133 PHE A C 1
ATOM 1025 O O . PHE A 1 133 ? 2.925 -3.830 -5.410 1.00 98.25 133 PHE A O 1
ATOM 1032 N N . VAL A 1 134 ? 1.946 -3.586 -7.426 1.00 97.62 134 VAL A N 1
ATOM 1033 C CA . VAL A 1 134 ? 2.180 -2.148 -7.576 1.00 97.62 134 VAL A CA 1
ATOM 1034 C C . VAL A 1 134 ? 0.896 -1.377 -7.315 1.00 97.62 134 VAL A C 1
ATOM 1036 O O . VAL A 1 134 ? -0.153 -1.687 -7.879 1.00 97.62 134 VAL A O 1
ATOM 1039 N N . PHE A 1 135 ? 1.007 -0.339 -6.494 1.00 95.62 135 PHE A N 1
ATOM 1040 C CA . PHE A 1 135 ? -0.066 0.565 -6.111 1.00 95.62 135 PHE A CA 1
ATOM 1041 C C . PHE A 1 135 ? 0.313 1.980 -6.562 1.00 95.62 135 PHE A C 1
ATOM 1043 O O . PHE A 1 135 ? 1.369 2.491 -6.183 1.00 95.62 135 PHE A O 1
ATOM 1050 N N . GLY A 1 136 ? -0.539 2.619 -7.368 1.00 85.81 136 GLY A N 1
ATOM 1051 C CA . GLY A 1 136 ? -0.412 4.051 -7.654 1.00 85.81 136 GLY A CA 1
ATOM 1052 C C . GLY A 1 136 ? -0.703 4.842 -6.383 1.00 85.81 136 GLY A C 1
ATOM 1053 O O . GLY A 1 136 ? -1.784 4.695 -5.815 1.00 85.81 136 GLY A O 1
ATOM 1054 N N . GLY A 1 137 ? 0.270 5.609 -5.892 1.00 71.06 137 GLY A N 1
ATOM 1055 C CA . GLY A 1 137 ? 0.219 6.209 -4.562 1.00 71.06 137 GLY A CA 1
ATOM 1056 C C . GLY A 1 137 ? -0.972 7.125 -4.295 1.00 71.06 137 GLY A C 1
ATOM 1057 O O . GLY A 1 137 ? -1.460 7.835 -5.173 1.00 71.06 137 GLY A O 1
ATOM 1058 N N . ILE A 1 138 ? -1.343 7.104 -3.011 1.00 59.75 138 ILE A N 1
ATOM 1059 C CA . ILE A 1 138 ? -2.423 7.793 -2.291 1.00 59.75 138 ILE A CA 1
ATOM 1060 C C . ILE A 1 138 ? -3.806 7.564 -2.889 1.00 59.75 138 ILE A C 1
ATOM 1062 O O . ILE A 1 138 ? -4.433 8.419 -3.517 1.00 59.75 138 ILE A O 1
ATOM 1066 N N . LEU A 1 139 ? -4.308 6.372 -2.588 1.00 59.59 139 LEU A N 1
ATOM 1067 C CA . LEU A 1 139 ? -5.720 6.041 -2.641 1.00 59.59 139 LEU A CA 1
ATOM 1068 C C . LEU A 1 139 ? -6.400 6.706 -1.429 1.00 59.59 139 LEU A C 1
ATOM 1070 O O . LEU A 1 139 ? -6.617 6.064 -0.412 1.00 59.59 139 LEU A O 1
ATOM 1074 N N . GLY A 1 140 ? -6.671 8.010 -1.488 1.00 57.19 140 GLY A N 1
ATOM 1075 C CA . GLY A 1 140 ? -7.196 8.736 -0.317 1.00 57.19 140 GLY A CA 1
ATOM 1076 C C . GLY A 1 140 ? -7.963 10.022 -0.613 1.00 57.19 140 GLY A C 1
ATOM 1077 O O . GLY A 1 140 ? -8.503 10.628 0.304 1.00 57.19 140 GLY A O 1
ATOM 1078 N N . ASP A 1 141 ? -8.041 10.439 -1.876 1.00 67.56 141 ASP A N 1
ATOM 1079 C CA . ASP A 1 141 ? -8.945 11.521 -2.257 1.00 67.56 141 ASP A CA 1
ATOM 1080 C C . ASP A 1 141 ? -10.384 10.990 -2.326 1.00 67.56 141 ASP A C 1
ATOM 1082 O O . ASP A 1 141 ? -10.613 9.896 -2.853 1.00 67.56 141 ASP A O 1
ATOM 1086 N N . ASP A 1 142 ? -11.337 11.786 -1.844 1.00 66.69 142 ASP A N 1
ATOM 1087 C CA . ASP A 1 142 ? -12.762 11.650 -2.141 1.00 66.69 142 ASP A CA 1
ATOM 1088 C C . ASP A 1 142 ? -13.257 12.962 -2.789 1.00 66.69 142 ASP A C 1
ATOM 1090 O O . ASP A 1 142 ? -13.234 14.012 -2.139 1.00 66.69 142 ASP A O 1
ATOM 1094 N N . PRO A 1 143 ? -13.643 12.960 -4.081 1.00 73.50 143 PRO A N 1
ATOM 1095 C CA . PRO A 1 143 ? -13.682 11.808 -4.979 1.00 73.50 143 PRO A CA 1
ATOM 1096 C C . PRO A 1 143 ? -12.277 11.310 -5.382 1.00 73.50 143 PRO A C 1
ATOM 1098 O O . PRO A 1 143 ? -11.345 12.115 -5.486 1.00 73.50 143 PRO A O 1
ATOM 1101 N N . PRO A 1 144 ? -12.122 10.008 -5.689 1.00 74.62 144 PRO A N 1
ATOM 1102 C CA . PRO A 1 144 ? -10.846 9.431 -6.100 1.00 74.62 144 PRO A CA 1
ATOM 1103 C C . PRO A 1 144 ? -10.223 10.135 -7.305 1.00 74.62 144 PRO A C 1
ATOM 1105 O O . PRO A 1 144 ? -10.866 10.352 -8.335 1.00 74.62 144 PRO A O 1
ATOM 1108 N N . ARG A 1 145 ? -8.919 10.405 -7.208 1.00 77.38 145 ARG A N 1
ATOM 1109 C CA . ARG A 1 145 ? -8.077 10.782 -8.348 1.00 77.38 145 ARG A CA 1
ATOM 1110 C C . ARG A 1 145 ? -7.476 9.519 -8.964 1.00 77.38 145 ARG A C 1
ATOM 1112 O O . ARG A 1 145 ? -6.871 8.715 -8.262 1.00 77.38 145 ARG A O 1
ATOM 1119 N N . ASP A 1 146 ? -7.613 9.349 -10.279 1.00 81.75 146 ASP A N 1
ATOM 1120 C CA . ASP A 1 146 ? -7.120 8.170 -11.012 1.00 81.75 146 ASP A CA 1
ATOM 1121 C C . ASP A 1 146 ? -5.600 8.219 -11.249 1.00 81.75 146 ASP A C 1
ATOM 1123 O O . ASP A 1 146 ? -5.116 8.268 -12.377 1.00 81.75 146 ASP A O 1
ATOM 1127 N N . ARG A 1 147 ? -4.822 8.233 -10.165 1.00 83.19 147 ARG A N 1
ATOM 1128 C CA . ARG A 1 147 ? -3.353 8.314 -10.209 1.00 83.19 147 ARG A CA 1
ATOM 1129 C C . ARG A 1 147 ? -2.728 7.056 -10.807 1.00 83.19 147 ARG A C 1
ATOM 1131 O O . ARG A 1 147 ? -1.721 7.130 -11.505 1.00 83.19 147 ARG A O 1
ATOM 1138 N N . THR A 1 148 ? -3.388 5.910 -10.636 1.00 85.69 148 THR A N 1
ATOM 1139 C CA . THR A 1 148 ? -3.014 4.640 -11.271 1.00 85.69 148 THR A CA 1
ATOM 1140 C C . THR A 1 148 ? -2.961 4.731 -12.803 1.00 85.69 148 THR A C 1
ATOM 1142 O O . THR A 1 148 ? -2.233 3.955 -13.425 1.00 85.69 148 THR A O 1
ATOM 1145 N N . ALA A 1 149 ? -3.648 5.698 -13.432 1.00 86.62 149 ALA A N 1
ATOM 1146 C CA . ALA A 1 149 ? -3.575 5.931 -14.876 1.00 86.62 149 ALA A CA 1
ATOM 1147 C C . ALA A 1 149 ? -2.141 6.113 -15.392 1.00 86.62 149 ALA A C 1
ATOM 1149 O O . ALA A 1 149 ? -1.817 5.605 -16.468 1.00 86.62 149 ALA A O 1
ATOM 1150 N N . GLU A 1 150 ? -1.269 6.756 -14.610 1.00 88.12 150 GLU A N 1
ATOM 1151 C CA . GLU A 1 150 ? 0.134 6.976 -14.979 1.00 88.12 150 GLU A CA 1
ATOM 1152 C C . GLU A 1 150 ?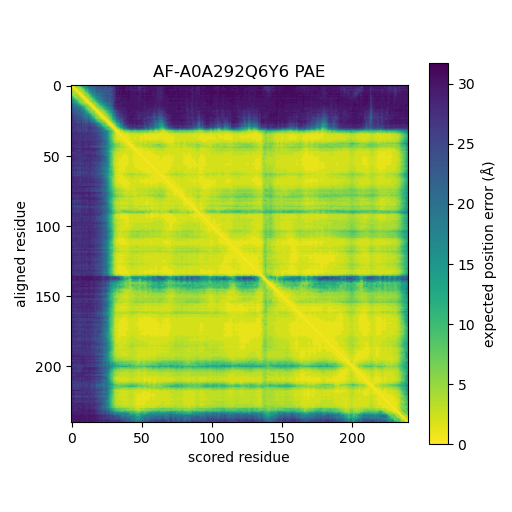 0.927 5.674 -15.125 1.00 88.12 150 GLU A C 1
ATOM 1154 O O . GLU A 1 150 ? 1.916 5.635 -15.856 1.00 88.12 150 GLU A O 1
ATOM 1159 N N . LEU A 1 151 ? 0.477 4.594 -14.481 1.00 91.19 151 LEU A N 1
ATOM 1160 C CA . LEU A 1 151 ? 1.156 3.300 -14.466 1.00 91.19 151 LEU A CA 1
ATOM 1161 C C . LEU A 1 151 ? 0.640 2.342 -15.550 1.00 91.19 151 LEU A C 1
ATOM 1163 O O . LEU A 1 151 ? 1.360 1.427 -15.953 1.00 91.19 151 LEU A O 1
ATOM 1167 N N . ARG A 1 152 ? -0.571 2.561 -16.087 1.00 91.56 152 ARG A N 1
ATOM 1168 C CA . ARG A 1 152 ? -1.176 1.692 -17.123 1.00 91.56 152 ARG A CA 1
ATOM 1169 C C . ARG A 1 152 ? -0.351 1.640 -18.410 1.00 91.56 152 ARG A C 1
ATOM 1171 O O . ARG A 1 152 ? -0.365 0.632 -19.116 1.00 91.56 152 ARG A O 1
ATOM 1178 N N . LYS A 1 153 ? 0.412 2.700 -18.698 1.00 91.06 153 LYS A N 1
ATOM 1179 C CA . LYS A 1 153 ? 1.304 2.787 -19.868 1.00 91.06 153 LYS A CA 1
ATOM 1180 C C . LYS A 1 153 ? 2.421 1.735 -19.869 1.00 91.06 153 LYS A C 1
ATOM 1182 O O . LYS A 1 153 ? 2.988 1.471 -20.924 1.00 91.06 153 LYS A O 1
ATOM 1187 N N . TYR A 1 154 ? 2.720 1.125 -18.720 1.00 90.06 154 TYR A N 1
ATOM 1188 C CA . TYR A 1 154 ? 3.791 0.136 -18.578 1.00 90.06 154 TYR A CA 1
ATOM 1189 C C . TYR A 1 154 ? 3.378 -1.297 -18.945 1.00 90.06 154 TYR A C 1
ATOM 1191 O O . TYR A 1 154 ? 4.230 -2.181 -18.982 1.00 90.06 154 TYR A O 1
ATOM 1199 N N . GLY A 1 155 ? 2.102 -1.538 -19.272 1.00 90.38 155 GLY A N 1
ATOM 1200 C CA . GLY A 1 155 ? 1.643 -2.836 -19.784 1.00 90.38 155 GLY A CA 1
ATOM 1201 C C . GLY A 1 155 ? 1.581 -3.956 -18.741 1.00 90.38 155 GLY A C 1
ATOM 1202 O O . GLY A 1 155 ? 1.526 -5.127 -19.114 1.00 90.38 155 GLY A O 1
ATOM 1203 N N . TYR A 1 156 ? 1.587 -3.615 -17.449 1.00 95.38 156 TYR A N 1
ATOM 1204 C CA . TYR A 1 156 ? 1.381 -4.574 -16.364 1.00 95.38 156 TYR A CA 1
ATOM 1205 C C . TYR A 1 156 ? -0.007 -5.212 -16.426 1.00 95.38 156 TYR A C 1
ATOM 1207 O O . TYR A 1 156 ? -0.974 -4.606 -16.895 1.00 95.38 156 TYR A O 1
ATOM 1215 N N . GLN A 1 157 ? -0.121 -6.429 -15.898 1.00 97.12 157 GLN A N 1
ATOM 1216 C CA . GLN A 1 157 ? -1.421 -7.072 -15.746 1.00 97.12 157 GLN A CA 1
ATOM 1217 C C . GLN A 1 157 ? -2.181 -6.411 -14.592 1.00 97.12 157 GLN A C 1
ATOM 1219 O O . GLN A 1 157 ? -1.661 -6.298 -13.483 1.00 97.12 157 GLN A O 1
ATOM 1224 N N . GLY A 1 158 ? -3.404 -5.954 -14.859 1.00 97.06 158 GLY A N 1
ATOM 1225 C CA . GLY A 1 158 ? -4.241 -5.271 -13.875 1.00 97.06 158 GLY A CA 1
ATOM 1226 C C . GLY A 1 158 ? -5.119 -6.227 -13.063 1.00 97.06 158 GLY A C 1
ATOM 1227 O O . GLY A 1 158 ? -5.686 -7.177 -13.613 1.00 97.06 158 GLY A O 1
ATOM 1228 N N . ARG A 1 159 ? -5.293 -5.932 -11.771 1.00 98.31 159 ARG A N 1
ATOM 1229 C CA . ARG A 1 159 ? -6.309 -6.541 -10.896 1.00 98.31 159 ARG A CA 1
ATOM 1230 C C . ARG A 1 159 ? -7.013 -5.471 -10.071 1.00 98.31 159 ARG A C 1
ATOM 1232 O O . ARG A 1 159 ? -6.359 -4.568 -9.560 1.00 98.31 159 ARG A O 1
ATOM 1239 N N . GLN A 1 160 ? -8.325 -5.589 -9.892 1.00 96.88 160 GLN A N 1
ATOM 1240 C CA . GLN A 1 160 ? -9.075 -4.739 -8.962 1.00 96.88 160 GLN A CA 1
ATOM 1241 C C . GLN A 1 160 ? -9.240 -5.420 -7.593 1.00 96.88 160 GLN A C 1
ATOM 1243 O O . GLN A 1 160 ? -9.314 -6.647 -7.497 1.00 96.88 160 GLN A O 1
ATOM 1248 N N . LEU A 1 161 ? -9.366 -4.612 -6.536 1.00 97.19 161 LEU A N 1
ATOM 1249 C CA . LEU A 1 161 ? -9.645 -5.049 -5.154 1.00 97.19 161 LEU A CA 1
ATOM 1250 C C . LEU A 1 161 ? -11.123 -4.858 -4.762 1.00 97.19 161 LEU A C 1
ATOM 1252 O O . LEU A 1 161 ? -11.477 -4.798 -3.584 1.00 97.19 161 LEU A O 1
ATOM 1256 N N . GLY A 1 162 ? -11.998 -4.769 -5.764 1.00 94.44 162 GLY A N 1
ATOM 1257 C CA . GLY A 1 162 ? -13.416 -4.462 -5.614 1.00 94.44 162 GLY A CA 1
ATOM 1258 C C . GLY A 1 162 ? -13.750 -3.015 -5.982 1.00 94.44 162 GLY A C 1
ATOM 1259 O O . GLY A 1 162 ? -12.893 -2.237 -6.390 1.00 94.44 162 GLY A O 1
ATOM 1260 N N . LYS A 1 163 ? -15.038 -2.665 -5.864 1.00 91.62 163 LYS A N 1
ATOM 1261 C CA . LYS A 1 163 ? -15.592 -1.395 -6.374 1.00 91.62 163 LYS A CA 1
ATOM 1262 C C . LYS A 1 163 ? -15.537 -0.220 -5.400 1.00 91.62 163 LYS A C 1
ATOM 1264 O O . LYS A 1 163 ? -15.746 0.909 -5.825 1.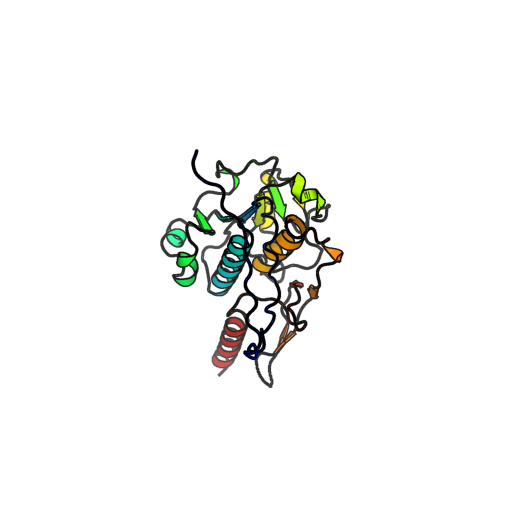00 91.62 163 LYS A O 1
ATOM 1269 N N . ILE A 1 164 ? -15.296 -0.482 -4.118 1.00 93.31 164 ILE A N 1
ATOM 1270 C CA . ILE A 1 164 ? -15.188 0.561 -3.094 1.00 93.31 164 ILE A CA 1
ATOM 1271 C C . ILE A 1 164 ? -13.710 0.844 -2.858 1.00 93.31 164 ILE A C 1
ATOM 1273 O O . ILE A 1 164 ? -12.931 -0.087 -2.651 1.00 93.31 164 ILE A O 1
ATOM 1277 N N . GLN A 1 165 ? -13.348 2.123 -2.896 1.00 91.75 165 GLN A N 1
ATOM 1278 C CA . GLN A 1 165 ? -11.985 2.590 -2.680 1.00 91.75 165 GLN A CA 1
ATOM 1279 C C . GLN A 1 165 ? -11.484 2.205 -1.285 1.00 91.75 165 GLN A C 1
ATOM 1281 O O . GLN A 1 165 ? -12.224 2.255 -0.304 1.00 91.75 165 GLN A O 1
ATOM 1286 N N . MET A 1 166 ? -10.215 1.827 -1.213 1.00 94.38 166 MET A N 1
ATOM 1287 C CA . MET A 1 166 ? -9.497 1.506 0.018 1.00 94.38 166 MET A CA 1
A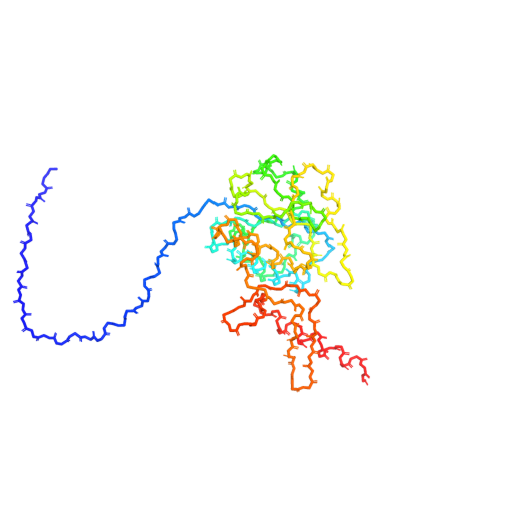TOM 1288 C C . MET A 1 166 ? -8.382 2.528 0.211 1.00 94.38 166 MET A C 1
ATOM 1290 O O . MET A 1 166 ? -7.849 3.020 -0.782 1.00 94.38 166 MET A O 1
ATOM 1294 N N . THR A 1 167 ? -7.991 2.782 1.459 1.00 94.50 167 THR A N 1
ATOM 1295 C CA . THR A 1 167 ? -6.723 3.463 1.760 1.00 94.50 167 THR A CA 1
ATOM 1296 C C . THR A 1 167 ? -5.535 2.649 1.242 1.00 94.50 167 THR A C 1
ATOM 1298 O O . THR A 1 167 ? -5.667 1.440 1.007 1.00 94.50 167 THR A O 1
ATOM 1301 N N . THR A 1 168 ? -4.364 3.269 1.067 1.00 95.00 168 THR A N 1
ATOM 1302 C CA . THR A 1 168 ? -3.191 2.566 0.513 1.00 95.00 168 THR A CA 1
ATOM 1303 C C . THR A 1 168 ? -2.800 1.371 1.382 1.00 95.00 168 THR A C 1
ATOM 1305 O O . THR A 1 168 ? -2.592 0.271 0.870 1.00 95.00 168 THR A O 1
ATOM 1308 N N . ASP A 1 169 ? -2.763 1.552 2.705 1.00 96.38 169 ASP A N 1
ATOM 1309 C CA . ASP A 1 169 ? -2.441 0.479 3.649 1.00 96.38 169 ASP A CA 1
ATOM 1310 C C . ASP A 1 169 ? -3.477 -0.653 3.601 1.00 96.38 169 ASP A C 1
ATOM 1312 O O . ASP A 1 169 ? -3.109 -1.827 3.597 1.00 96.38 169 ASP A O 1
ATOM 1316 N N . THR A 1 170 ? -4.767 -0.319 3.479 1.00 97.50 170 THR A N 1
ATOM 1317 C CA . THR A 1 170 ? -5.833 -1.317 3.355 1.00 97.50 170 THR A CA 1
ATOM 1318 C C . THR A 1 170 ? -5.713 -2.089 2.046 1.00 97.50 170 THR A C 1
ATOM 1320 O O . THR A 1 170 ? -5.856 -3.310 2.053 1.00 97.50 170 THR A O 1
ATOM 1323 N N . ALA A 1 171 ? -5.423 -1.420 0.929 1.00 97.25 171 ALA A N 1
ATOM 1324 C CA . ALA A 1 171 ? -5.236 -2.076 -0.361 1.00 97.25 171 ALA A CA 1
ATOM 1325 C C . ALA A 1 171 ? -4.067 -3.077 -0.321 1.00 97.25 171 ALA A C 1
ATOM 1327 O O . ALA A 1 171 ? -4.201 -4.214 -0.786 1.00 97.25 171 ALA A O 1
ATOM 1328 N N . VAL A 1 172 ? -2.943 -2.692 0.295 1.00 97.81 172 VAL A N 1
ATOM 1329 C CA . VAL A 1 172 ? -1.793 -3.586 0.495 1.00 97.81 172 VAL A CA 1
ATOM 1330 C C . VAL A 1 172 ? -2.154 -4.745 1.427 1.00 97.81 172 VAL A C 1
ATOM 1332 O O . VAL A 1 172 ? -1.884 -5.901 1.100 1.00 97.81 172 VAL A O 1
ATOM 1335 N N . ARG A 1 173 ? -2.836 -4.471 2.545 1.00 98.00 173 ARG A N 1
ATOM 1336 C CA . ARG A 1 173 ? -3.306 -5.488 3.500 1.00 98.00 173 ARG A CA 1
ATOM 1337 C C . ARG A 1 173 ? -4.220 -6.513 2.838 1.00 98.00 173 ARG A C 1
ATOM 1339 O O . ARG A 1 173 ? -3.996 -7.711 2.971 1.00 98.00 173 ARG A O 1
ATOM 1346 N N . VAL A 1 174 ? -5.211 -6.058 2.077 1.00 98.44 174 VAL A N 1
ATOM 1347 C CA . VAL A 1 174 ? -6.128 -6.923 1.323 1.00 98.44 174 VAL A CA 1
ATOM 1348 C C . VAL A 1 174 ? -5.369 -7.752 0.294 1.00 98.44 174 VAL A C 1
ATOM 1350 O O . VAL A 1 174 ? -5.604 -8.953 0.193 1.00 98.44 174 VAL A O 1
ATOM 1353 N N . THR A 1 175 ? -4.425 -7.147 -0.428 1.00 98.56 175 THR A N 1
ATOM 1354 C CA . THR A 1 175 ? -3.577 -7.872 -1.385 1.00 98.56 175 THR A CA 1
ATOM 1355 C C . THR A 1 175 ? -2.801 -8.986 -0.685 1.00 98.56 175 THR A C 1
ATOM 1357 O O . THR A 1 175 ? -2.815 -10.120 -1.158 1.00 98.56 175 THR A O 1
ATOM 1360 N N . ARG A 1 176 ? -2.206 -8.714 0.484 1.00 98.19 176 ARG A N 1
ATOM 1361 C CA . ARG A 1 176 ? -1.527 -9.733 1.294 1.00 98.19 176 ARG A CA 1
ATOM 1362 C C . ARG A 1 176 ? -2.471 -10.857 1.719 1.00 98.19 176 ARG A C 1
ATOM 1364 O O . ARG A 1 176 ? -2.135 -12.023 1.539 1.00 98.19 176 ARG A O 1
ATOM 1371 N N . MET A 1 177 ? -3.658 -10.532 2.229 1.00 98.12 177 MET A N 1
ATOM 1372 C CA . MET A 1 177 ? -4.648 -11.541 2.633 1.00 98.12 177 MET A CA 1
ATOM 1373 C C . MET A 1 177 ? -5.046 -12.446 1.455 1.00 98.12 177 MET A C 1
ATOM 1375 O O . MET A 1 177 ? -5.160 -13.662 1.600 1.00 98.12 177 MET A O 1
ATOM 1379 N N . VAL A 1 178 ? -5.200 -11.881 0.255 1.00 98.62 178 VAL A N 1
ATOM 1380 C CA . VAL A 1 178 ? -5.522 -12.668 -0.943 1.00 98.62 178 VAL A CA 1
ATOM 1381 C C . VAL A 1 178 ? -4.348 -13.538 -1.392 1.00 98.62 178 VAL A C 1
ATOM 1383 O O . VAL A 1 178 ? -4.535 -14.717 -1.688 1.00 98.62 178 VAL A O 1
ATOM 1386 N N . ILE A 1 179 ? -3.142 -12.976 -1.445 1.00 98.50 179 ILE A N 1
ATOM 1387 C CA . ILE A 1 179 ? -1.979 -13.607 -2.080 1.00 98.50 179 ILE A CA 1
ATOM 1388 C C . ILE A 1 179 ? -1.214 -14.524 -1.133 1.00 98.50 179 ILE A C 1
ATOM 1390 O O . ILE A 1 179 ? -0.811 -15.621 -1.517 1.00 98.50 179 ILE A O 1
ATOM 1394 N N . GLU A 1 180 ? -0.985 -14.089 0.097 1.00 97.06 180 GLU A N 1
ATOM 1395 C CA . GLU A 1 180 ? -0.173 -14.815 1.070 1.00 97.06 180 GLU A CA 1
ATOM 1396 C C . GLU A 1 180 ? -1.039 -15.697 1.972 1.00 97.06 180 GLU A C 1
ATOM 1398 O O . GLU A 1 180 ? -0.679 -16.845 2.226 1.00 97.06 180 GLU A O 1
ATOM 1403 N N . GLU A 1 181 ? -2.209 -15.210 2.394 1.00 96.25 181 GLU A N 1
ATOM 1404 C CA . GLU A 1 181 ? -3.137 -15.966 3.254 1.00 96.25 181 GLU A CA 1
ATOM 1405 C C . GLU A 1 181 ? -4.156 -16.788 2.446 1.00 96.25 181 GLU A C 1
ATOM 1407 O O . GLU A 1 181 ? -4.946 -17.544 3.014 1.00 96.25 181 GLU A O 1
ATOM 1412 N N . GLN A 1 182 ? -4.115 -16.678 1.111 1.00 97.81 182 GLN A N 1
ATOM 1413 C CA . GLN A 1 182 ? -4.970 -17.416 0.174 1.00 97.81 182 GLN A CA 1
ATOM 1414 C C . GLN A 1 182 ? -6.473 -17.215 0.442 1.00 97.81 182 GLN A C 1
ATOM 1416 O O . GLN A 1 182 ? -7.303 -18.073 0.128 1.00 97.81 182 GLN A O 1
ATOM 1421 N N . GLN A 1 183 ? -6.846 -16.066 1.013 1.00 97.88 183 GLN A N 1
ATOM 1422 C CA . GLN A 1 183 ? -8.225 -15.720 1.328 1.00 97.88 183 GLN A CA 1
ATOM 1423 C C . GLN A 1 183 ? -8.890 -15.051 0.118 1.00 97.88 183 GLN A C 1
ATOM 1425 O O . GLN A 1 183 ? -8.475 -13.968 -0.283 1.00 97.88 183 GLN A O 1
ATOM 1430 N N . PRO A 1 184 ? -9.956 -15.623 -0.474 1.00 98.25 184 PRO A N 1
ATOM 1431 C CA . PRO A 1 184 ? -10.648 -14.969 -1.580 1.00 98.25 184 PRO A CA 1
ATOM 1432 C C . PRO A 1 184 ? -11.155 -13.578 -1.185 1.00 98.25 184 PRO A C 1
ATOM 1434 O O . PRO A 1 184 ? -11.684 -13.415 -0.085 1.00 98.25 184 PRO A O 1
ATOM 1437 N N . LEU A 1 185 ? -11.082 -12.609 -2.104 1.00 97.62 185 LEU A N 1
ATOM 1438 C CA . LEU A 1 185 ? -11.474 -11.213 -1.869 1.00 97.62 185 LEU A CA 1
ATOM 1439 C C . LEU A 1 185 ? -12.868 -11.093 -1.221 1.00 97.62 185 LEU A C 1
ATOM 1441 O O . LEU A 1 185 ? -13.045 -10.435 -0.201 1.00 97.62 185 LEU A O 1
ATOM 1445 N N . ALA A 1 186 ? -13.850 -11.840 -1.734 1.00 97.50 186 ALA A N 1
ATOM 1446 C CA . ALA A 1 186 ? -15.224 -11.870 -1.217 1.00 97.50 186 ALA A CA 1
ATOM 1447 C C . ALA A 1 186 ? -15.380 -12.456 0.205 1.00 97.50 186 ALA A C 1
ATOM 1449 O O . ALA A 1 186 ? -16.471 -12.413 0.775 1.00 97.50 186 ALA A O 1
ATOM 1450 N N . LYS A 1 187 ? -14.332 -13.069 0.766 1.00 98.06 187 LYS A N 1
ATOM 1451 C CA . LYS A 1 187 ? -14.316 -13.650 2.116 1.00 98.06 187 LYS A CA 1
ATOM 1452 C C . LYS A 1 187 ? -13.617 -12.763 3.137 1.00 98.06 187 LYS A C 1
ATOM 1454 O O . LYS A 1 187 ? -13.623 -13.119 4.314 1.00 98.06 187 LYS A O 1
ATOM 1459 N N . ILE A 1 188 ? -13.014 -11.653 2.726 1.00 98.19 188 ILE A N 1
ATOM 1460 C CA . ILE A 1 188 ? -12.397 -10.703 3.650 1.00 98.19 188 ILE A CA 1
ATOM 1461 C C . ILE A 1 188 ? -13.510 -9.932 4.377 1.00 98.19 188 ILE A C 1
ATOM 1463 O O . ILE A 1 188 ? -14.450 -9.452 3.737 1.00 98.19 188 ILE A O 1
ATOM 1467 N N . PRO A 1 189 ? -13.472 -9.841 5.718 1.00 97.50 189 PRO A N 1
ATOM 1468 C CA . PRO A 1 189 ? -14.478 -9.103 6.462 1.00 97.50 189 PRO A CA 1
ATOM 1469 C C . PRO A 1 189 ? -14.222 -7.600 6.310 1.00 97.50 189 PRO A C 1
ATOM 1471 O O . PRO A 1 189 ? -13.231 -7.086 6.816 1.00 97.50 189 PRO A O 1
ATOM 1474 N N . TYR A 1 190 ? -15.125 -6.892 5.631 1.00 98.12 190 TYR A N 1
ATOM 1475 C CA . TYR A 1 190 ? -14.996 -5.453 5.383 1.00 98.12 190 TYR A CA 1
ATOM 1476 C C . TYR A 1 190 ? -15.900 -4.599 6.277 1.00 98.12 190 TYR A C 1
ATOM 1478 O O . TYR A 1 190 ? -16.995 -5.022 6.675 1.00 98.12 190 TYR A O 1
ATOM 1486 N N . ALA A 1 191 ? -15.434 -3.386 6.563 1.00 97.31 191 ALA A N 1
ATOM 1487 C CA . ALA A 1 191 ? -16.206 -2.260 7.068 1.00 97.31 191 ALA A CA 1
ATOM 1488 C C . ALA A 1 191 ? -16.225 -1.176 5.981 1.00 97.31 191 ALA A C 1
ATOM 1490 O O . ALA A 1 191 ? -15.203 -0.547 5.708 1.00 97.31 191 ALA A O 1
ATOM 1491 N N . ASP A 1 192 ? -17.382 -0.994 5.346 1.00 96.81 192 ASP A N 1
ATOM 1492 C CA . ASP A 1 192 ? -17.569 -0.020 4.272 1.00 96.81 192 ASP A CA 1
ATOM 1493 C C . ASP A 1 192 ? -18.093 1.280 4.862 1.00 96.81 192 ASP A C 1
ATOM 1495 O O . ASP A 1 192 ? -19.100 1.270 5.571 1.00 96.81 192 ASP A O 1
ATOM 1499 N N . TYR A 1 193 ? -17.414 2.380 4.556 1.00 96.38 193 TYR A N 1
ATOM 1500 C CA . TYR A 1 193 ? -17.772 3.719 5.006 1.00 96.38 193 TYR A CA 1
ATOM 1501 C C . TYR A 1 193 ? -17.984 3.836 6.528 1.00 96.38 193 TYR A C 1
ATOM 1503 O O . TYR A 1 193 ? -19.052 4.283 6.969 1.00 96.38 193 TYR A O 1
ATOM 1511 N N . PRO A 1 194 ? -17.018 3.374 7.354 1.00 95.88 194 PRO A N 1
ATOM 1512 C CA . PRO A 1 194 ? -17.201 3.309 8.795 1.00 95.88 194 PRO A CA 1
ATOM 1513 C C . PRO A 1 194 ? -17.354 4.707 9.395 1.00 95.88 194 PRO A C 1
ATOM 1515 O O . PRO A 1 194 ? -16.658 5.651 9.020 1.00 95.88 194 PRO A O 1
ATOM 1518 N N . GLU A 1 195 ? -18.243 4.814 10.376 1.00 95.06 195 GLU A N 1
ATOM 1519 C CA . GLU A 1 195 ? -18.373 6.000 11.211 1.00 95.06 195 GLU A CA 1
ATOM 1520 C C . GLU A 1 195 ? -17.413 5.894 12.402 1.00 95.06 195 GLU A C 1
ATOM 1522 O O . GLU A 1 195 ? -17.473 4.945 13.190 1.00 95.06 195 GLU A O 1
ATOM 1527 N N . LEU A 1 196 ? -16.519 6.870 12.536 1.00 93.38 196 LEU A N 1
ATOM 1528 C CA . LEU A 1 196 ? -15.600 6.997 13.657 1.00 93.38 196 LEU A CA 1
ATOM 1529 C C . LEU A 1 196 ? -16.167 7.968 14.679 1.00 93.38 196 LEU A C 1
ATOM 1531 O O . LEU A 1 196 ? -16.448 9.119 14.361 1.00 93.38 196 LEU A O 1
ATOM 1535 N N . LYS A 1 197 ? -16.278 7.525 15.930 1.00 90.69 197 LYS A N 1
ATOM 1536 C CA . LYS A 1 197 ? -16.612 8.409 17.050 1.00 90.69 197 LYS A CA 1
ATOM 1537 C C . LYS A 1 197 ? -15.349 9.128 17.513 1.00 90.69 197 LYS A C 1
ATOM 1539 O O . LYS A 1 197 ? -14.437 8.487 18.039 1.00 90.69 197 LYS A O 1
ATOM 1544 N N . LEU A 1 198 ? -15.309 10.443 17.326 1.00 89.25 198 LEU A N 1
ATOM 1545 C CA . LEU A 1 198 ? -14.165 11.277 17.693 1.00 89.25 198 LEU A CA 1
ATOM 1546 C C . LEU A 1 198 ? -14.237 11.659 19.172 1.00 89.25 198 LEU A C 1
ATOM 1548 O O . LEU A 1 198 ? -13.264 11.499 19.909 1.00 89.25 198 LEU A O 1
ATOM 1552 N N . ASN A 1 199 ? -15.431 12.033 19.634 1.00 85.44 199 ASN A N 1
ATOM 1553 C CA . ASN A 1 199 ? -15.733 12.284 21.039 1.00 85.44 199 ASN A CA 1
ATOM 1554 C C . ASN A 1 199 ? -17.214 11.954 21.346 1.00 85.44 199 ASN A C 1
ATOM 1556 O O . ASN A 1 199 ? -17.844 11.157 20.652 1.00 85.44 199 ASN A O 1
ATOM 1560 N N . LYS A 1 200 ? -17.773 12.491 22.441 1.00 85.31 200 LYS A N 1
ATOM 1561 C CA . LYS A 1 200 ? -19.168 12.217 22.847 1.00 85.31 200 LYS A CA 1
ATOM 1562 C C . LYS A 1 200 ? -20.211 12.817 21.899 1.00 85.31 200 LYS A C 1
ATOM 1564 O O . LYS A 1 200 ? -21.337 12.327 21.889 1.00 85.31 200 LYS A O 1
ATOM 1569 N N . ASN A 1 201 ? -19.846 13.867 21.169 1.00 86.75 201 ASN A N 1
ATOM 1570 C CA . ASN A 1 201 ? -20.763 14.677 20.374 1.00 86.75 201 ASN A CA 1
ATOM 1571 C C . ASN A 1 201 ? -20.431 14.653 18.877 1.00 86.75 201 ASN A C 1
ATOM 1573 O O . ASN A 1 201 ? -21.280 15.034 18.078 1.00 86.75 201 ASN A O 1
ATOM 1577 N N . GLU A 1 202 ? -19.236 14.198 18.505 1.00 87.31 202 GLU A N 1
ATOM 1578 C CA . GLU A 1 202 ? -18.749 14.238 17.131 1.00 87.31 202 GLU A CA 1
ATOM 1579 C C . GLU A 1 202 ? -18.382 12.857 16.613 1.00 87.31 202 GLU A C 1
ATOM 1581 O O . GLU A 1 202 ? -17.723 12.043 17.277 1.00 87.31 202 GLU A O 1
ATOM 1586 N N . SER A 1 203 ? -18.786 12.635 15.371 1.00 92.19 203 SER A N 1
ATOM 1587 C CA . SER A 1 203 ? -18.377 11.515 14.554 1.00 92.19 203 SER A CA 1
ATOM 1588 C C .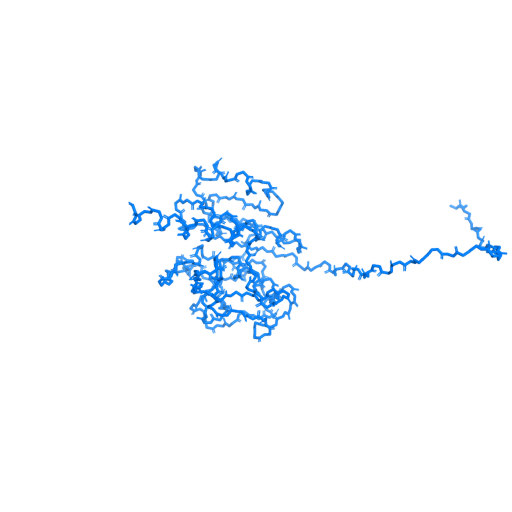 SER A 1 203 ? -18.063 11.985 13.141 1.00 92.19 203 SER A C 1
ATOM 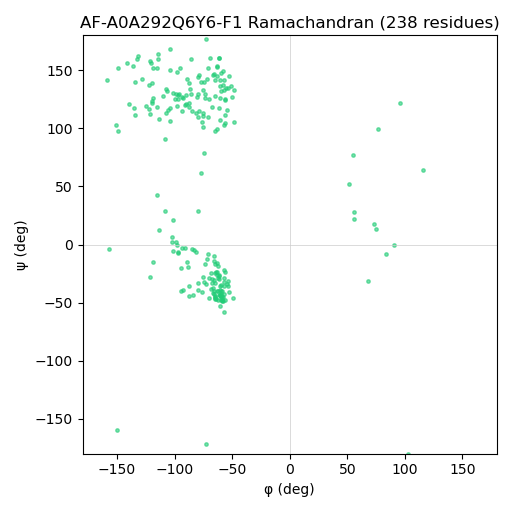1590 O O . SER A 1 203 ? -18.584 12.995 12.671 1.00 92.19 203 SER A O 1
ATOM 1592 N N . THR A 1 204 ? -17.202 11.238 12.463 1.00 91.44 204 THR A N 1
ATOM 1593 C CA . THR A 1 204 ? -16.904 11.443 11.048 1.00 91.44 204 THR A CA 1
ATOM 1594 C C . THR A 1 204 ? -17.061 10.130 10.302 1.00 91.44 204 THR A C 1
ATOM 1596 O O . THR A 1 204 ? -16.745 9.064 10.835 1.00 91.44 204 THR A O 1
ATOM 1599 N N . GLN A 1 205 ? -17.579 10.183 9.079 1.00 93.44 205 GLN A N 1
ATOM 1600 C CA . GLN A 1 205 ? -17.653 9.016 8.210 1.00 93.44 205 GLN A CA 1
ATOM 1601 C C . GLN A 1 205 ? -16.415 8.976 7.324 1.00 93.44 205 GLN A C 1
ATOM 1603 O O . GLN A 1 205 ? -16.137 9.923 6.595 1.00 93.44 205 GLN A O 1
ATOM 1608 N N . MET A 1 206 ? -15.704 7.854 7.344 1.00 94.00 206 MET A N 1
ATOM 1609 C CA . MET A 1 206 ? -14.570 7.654 6.449 1.00 94.00 206 MET A CA 1
ATOM 1610 C C . MET A 1 206 ? -15.078 7.222 5.073 1.00 94.00 206 MET A C 1
ATOM 1612 O O . MET A 1 206 ? -15.793 6.225 5.006 1.00 94.00 206 MET A O 1
ATOM 1616 N N . PRO A 1 207 ? -14.699 7.876 3.964 1.00 93.69 207 PRO A N 1
ATOM 1617 C CA . PRO A 1 207 ? -15.219 7.562 2.631 1.00 93.69 207 PRO A CA 1
ATOM 1618 C C . PRO A 1 207 ? -14.547 6.332 1.978 1.00 93.69 207 PRO A C 1
ATOM 1620 O O . PRO A 1 207 ? -14.485 6.222 0.756 1.00 93.69 207 PRO A O 1
ATOM 1623 N N . PHE A 1 208 ? -14.067 5.369 2.776 1.00 94.75 208 PHE A N 1
ATOM 1624 C CA . PHE A 1 208 ? -13.303 4.209 2.301 1.00 94.75 208 PHE A CA 1
ATOM 1625 C C . PHE A 1 208 ? -13.815 2.883 2.867 1.00 94.75 208 PHE A C 1
ATOM 1627 O O . PHE A 1 208 ? -14.510 2.818 3.884 1.00 94.75 208 PHE A O 1
ATOM 1634 N N . ARG A 1 209 ? -13.423 1.797 2.204 1.00 96.44 209 ARG A N 1
ATOM 1635 C CA . ARG A 1 209 ? -13.507 0.428 2.708 1.00 96.44 209 ARG A CA 1
ATOM 1636 C C . ARG A 1 209 ? -12.258 0.099 3.516 1.00 96.44 209 ARG A C 1
ATOM 1638 O O . ARG A 1 209 ? -11.147 0.297 3.034 1.00 96.44 209 ARG A O 1
ATOM 1645 N N . TYR A 1 210 ? -12.463 -0.499 4.686 1.00 97.81 210 TYR A N 1
ATOM 1646 C CA . TYR A 1 210 ? -11.421 -1.032 5.564 1.00 97.81 210 TYR A CA 1
ATOM 1647 C C . TYR A 1 210 ? -11.625 -2.529 5.795 1.00 97.81 210 TYR A C 1
ATOM 1649 O O . TYR A 1 210 ? -12.743 -3.042 5.700 1.00 97.81 210 TYR A O 1
ATOM 1657 N N . VAL A 1 211 ? -10.555 -3.243 6.141 1.00 98.00 211 VAL A N 1
ATOM 1658 C CA . VAL A 1 211 ? -10.676 -4.585 6.737 1.00 98.00 211 VAL A CA 1
ATOM 1659 C C . VAL A 1 211 ? -11.207 -4.430 8.164 1.00 98.00 211 VAL A C 1
ATOM 1661 O O . VAL A 1 211 ? -10.846 -3.481 8.851 1.00 98.00 211 VAL A O 1
ATOM 1664 N N . LYS A 1 212 ? -12.069 -5.335 8.627 1.00 97.56 212 LYS A N 1
ATOM 1665 C CA . LYS A 1 212 ? -12.524 -5.367 10.023 1.00 97.56 212 LYS A CA 1
ATOM 1666 C C . LYS A 1 212 ? -11.439 -5.924 10.937 1.00 97.56 212 LYS A C 1
ATOM 1668 O O . LYS A 1 212 ? -10.872 -6.981 10.661 1.00 97.56 212 LYS A O 1
ATOM 1673 N N . GLY A 1 213 ? -11.210 -5.233 12.044 1.00 92.75 213 GLY A N 1
ATOM 1674 C CA . GLY A 1 213 ? -10.448 -5.711 13.185 1.00 92.75 213 GLY A CA 1
ATOM 1675 C C . GLY A 1 213 ? -11.210 -6.761 13.997 1.00 92.75 213 GLY A C 1
ATOM 1676 O O . GLY A 1 213 ? -12.259 -7.273 13.589 1.00 92.75 213 GLY A O 1
ATOM 1677 N N . LYS A 1 214 ? -10.651 -7.129 15.153 1.00 85.69 214 LYS A N 1
ATOM 1678 C CA . LYS A 1 214 ? -11.129 -8.279 15.944 1.00 85.69 214 LYS A CA 1
ATOM 1679 C C . LYS A 1 214 ? -12.488 -8.027 16.593 1.00 85.69 214 LYS A C 1
ATOM 1681 O O . LYS A 1 214 ? -13.234 -8.982 16.800 1.00 85.69 214 LYS A O 1
ATOM 1686 N N . GLU A 1 215 ? -12.805 -6.777 16.903 1.00 87.75 215 GLU A N 1
ATOM 1687 C CA . GLU A 1 215 ? -14.045 -6.363 17.564 1.00 87.75 215 GLU A CA 1
ATOM 1688 C C . GLU A 1 215 ? -15.057 -5.761 16.565 1.00 87.75 215 GLU A C 1
ATOM 1690 O O . GLU A 1 215 ? -16.143 -5.327 16.949 1.00 87.75 215 GLU A O 1
ATOM 1695 N N . GLY A 1 216 ? -14.748 -5.809 15.262 1.00 89.38 216 GLY A N 1
ATOM 1696 C CA . GLY A 1 216 ? -15.589 -5.310 14.169 1.00 89.38 216 GLY A CA 1
ATOM 1697 C C . GLY A 1 216 ? -15.340 -3.849 13.778 1.00 89.38 216 GLY A C 1
ATOM 1698 O O . GLY A 1 216 ? -15.978 -3.364 12.842 1.00 89.38 216 GLY A O 1
ATOM 1699 N N . GLU A 1 217 ? -14.416 -3.175 14.456 1.00 93.00 217 GLU A N 1
ATOM 1700 C CA . GLU A 1 217 ? -13.876 -1.855 14.139 1.00 93.00 217 GLU A CA 1
ATOM 1701 C C . GLU A 1 217 ? -13.129 -1.848 12.794 1.00 93.00 217 GLU A C 1
ATOM 1703 O O . GLU A 1 217 ? -12.629 -2.890 12.365 1.00 93.00 217 GLU A O 1
ATOM 1708 N N . PRO A 1 218 ? -13.028 -0.709 12.089 1.00 96.75 218 PRO A N 1
ATOM 1709 C CA . PRO A 1 218 ? -12.134 -0.615 10.939 1.00 96.75 218 PRO A CA 1
ATOM 1710 C C . PRO A 1 218 ? -10.672 -0.764 11.383 1.00 96.75 218 PRO A C 1
ATOM 1712 O O . PRO A 1 218 ? -10.209 -0.052 12.271 1.00 96.75 218 PRO A O 1
ATOM 1715 N N . TYR A 1 219 ? -9.935 -1.676 10.750 1.00 97.25 219 TYR A N 1
ATOM 1716 C CA . TYR A 1 219 ? -8.499 -1.833 10.953 1.00 97.25 219 TYR A CA 1
ATOM 1717 C C . TYR A 1 219 ? -7.788 -0.641 10.313 1.00 97.25 219 TYR A C 1
ATOM 1719 O O . TYR A 1 219 ? -7.711 -0.543 9.087 1.00 97.25 219 TYR A O 1
ATOM 1727 N N . MET A 1 220 ? -7.241 0.235 11.152 1.00 95.88 220 MET A N 1
ATOM 1728 C CA . MET A 1 220 ? -6.466 1.406 10.744 1.00 95.88 220 MET A CA 1
ATOM 1729 C C . MET A 1 220 ? -5.009 1.286 11.199 1.00 95.88 220 MET A C 1
ATOM 1731 O O . MET A 1 220 ? -4.728 0.534 12.137 1.00 95.88 220 MET A O 1
ATOM 1735 N N . PRO A 1 221 ? -4.078 2.028 10.574 1.00 96.94 221 PRO A N 1
ATOM 1736 C CA . PRO A 1 221 ? -2.739 2.194 11.118 1.00 96.94 221 PRO A CA 1
ATOM 1737 C C . PRO A 1 221 ? -2.771 2.673 12.576 1.00 96.94 221 PRO A C 1
ATOM 1739 O O . PRO A 1 221 ? -3.636 3.460 12.968 1.00 96.94 221 PRO A O 1
ATOM 1742 N N . GLU A 1 222 ? -1.813 2.215 13.380 1.00 96.56 222 GLU A N 1
ATOM 1743 C CA . GLU A 1 222 ? -1.637 2.708 14.749 1.00 96.56 222 GLU A CA 1
ATOM 1744 C C . GLU A 1 222 ? -1.428 4.232 14.739 1.00 96.56 222 GLU A C 1
ATOM 1746 O O . GLU A 1 222 ? -0.660 4.744 13.926 1.00 96.56 222 GLU A O 1
ATOM 1751 N N . GLY A 1 223 ? -2.131 4.960 15.612 1.00 96.06 223 GLY A N 1
ATOM 1752 C CA . GLY A 1 223 ? -2.099 6.427 15.664 1.00 96.06 223 GLY A CA 1
ATOM 1753 C C . GLY A 1 223 ? -3.037 7.131 14.676 1.00 96.06 223 GLY A C 1
ATOM 1754 O O . GLY A 1 223 ? -3.192 8.348 14.753 1.00 96.06 223 GLY A O 1
ATOM 1755 N N . MET A 1 224 ? -3.674 6.408 13.744 1.00 96.00 224 MET A N 1
ATOM 1756 C CA . MET A 1 224 ? -4.518 7.034 12.719 1.00 96.00 224 MET A CA 1
ATOM 1757 C C . MET A 1 224 ? -5.794 7.639 13.310 1.00 96.00 224 MET A C 1
ATOM 1759 O O . MET A 1 224 ? -6.221 8.715 12.905 1.00 96.00 224 MET A O 1
ATOM 1763 N N . LEU A 1 225 ? -6.406 6.968 14.290 1.00 94.00 225 LEU A N 1
ATOM 1764 C CA . LEU A 1 225 ? -7.610 7.479 14.943 1.00 94.00 225 LEU A CA 1
ATOM 1765 C C . LEU A 1 225 ? -7.313 8.753 15.744 1.00 94.00 225 LEU A C 1
ATOM 1767 O O . LEU A 1 225 ? -8.136 9.664 15.779 1.00 94.00 225 LEU A O 1
ATOM 1771 N N . GLU A 1 226 ? -6.150 8.813 16.388 1.00 94.88 226 GLU A N 1
ATOM 1772 C CA . GLU A 1 226 ? -5.659 9.986 17.108 1.00 94.88 226 GLU A CA 1
ATOM 1773 C C . GLU A 1 226 ? -5.409 11.146 16.142 1.00 94.88 226 GLU A C 1
ATOM 1775 O O . GLU A 1 226 ? -5.915 12.238 16.383 1.00 94.88 226 GLU A O 1
ATOM 1780 N N . LEU A 1 227 ? -4.743 10.888 15.011 1.00 94.19 227 LEU A N 1
ATOM 1781 C CA . LEU A 1 227 ? -4.513 11.891 13.970 1.00 94.19 227 LEU A CA 1
ATOM 1782 C C . LEU A 1 227 ? -5.831 12.485 13.444 1.00 94.19 227 LEU A C 1
ATOM 1784 O O . LEU A 1 227 ? -5.966 13.701 13.342 1.00 94.19 227 LEU A O 1
ATOM 1788 N N . ILE A 1 228 ? -6.832 11.639 13.177 1.00 92.31 228 ILE A N 1
ATOM 1789 C CA . ILE A 1 228 ? -8.159 12.087 12.721 1.00 92.31 228 ILE A CA 1
ATOM 1790 C C . ILE A 1 228 ? -8.848 12.962 13.776 1.00 92.31 228 ILE A C 1
ATOM 1792 O O . ILE A 1 228 ? -9.498 13.947 13.427 1.00 92.31 228 ILE A O 1
ATOM 1796 N N . LYS A 1 229 ? -8.728 12.617 15.064 1.00 91.56 229 LYS A N 1
ATOM 1797 C CA . LYS A 1 229 ? -9.290 13.430 16.155 1.00 91.56 229 LYS A CA 1
ATOM 1798 C C . LYS A 1 229 ? -8.607 14.790 16.246 1.00 91.56 229 LYS A C 1
ATOM 1800 O O . LYS A 1 229 ? -9.299 15.795 16.332 1.00 91.56 229 LYS A O 1
ATOM 1805 N N . GLU A 1 230 ? -7.278 14.824 16.178 1.00 89.88 230 GLU A N 1
ATOM 1806 C CA . GLU A 1 230 ? -6.513 16.074 16.221 1.00 89.88 230 GLU A CA 1
ATOM 1807 C C . GLU A 1 230 ? -6.862 17.008 15.056 1.00 89.88 230 GLU A C 1
ATOM 1809 O O . GLU A 1 230 ? -6.955 18.220 15.244 1.00 89.88 230 GLU A O 1
ATOM 1814 N N . ASP A 1 231 ? -7.068 16.467 13.855 1.00 85.12 231 ASP A N 1
ATOM 1815 C CA . ASP A 1 231 ? -7.448 17.273 12.693 1.00 85.12 231 ASP A CA 1
ATOM 1816 C C . ASP A 1 231 ? -8.899 17.763 12.766 1.00 85.12 231 ASP A C 1
ATOM 1818 O O . ASP A 1 231 ? -9.186 18.892 12.359 1.00 85.12 231 ASP A O 1
ATOM 1822 N N . ALA A 1 232 ? -9.805 16.970 13.345 1.00 83.50 232 ALA A N 1
ATOM 1823 C CA . ALA A 1 232 ? -11.159 17.428 13.630 1.00 83.50 232 ALA A CA 1
ATOM 1824 C C . ALA A 1 232 ? -11.156 18.576 14.650 1.00 83.50 232 ALA A C 1
ATOM 1826 O O . ALA A 1 232 ? -11.766 19.608 14.380 1.00 83.50 232 ALA A O 1
ATOM 1827 N N . ASP A 1 233 ? -10.412 18.453 15.753 1.00 79.69 233 ASP A N 1
ATOM 1828 C CA . ASP A 1 233 ? -10.326 19.487 16.793 1.00 79.69 233 ASP A CA 1
ATOM 1829 C C . ASP A 1 233 ? -9.769 20.815 16.237 1.00 79.69 233 ASP A C 1
ATOM 1831 O O . ASP A 1 233 ? -10.345 21.877 16.478 1.00 79.69 233 ASP A O 1
ATOM 1835 N N . LYS A 1 234 ? -8.715 20.773 15.403 1.00 74.12 234 LYS A N 1
ATOM 1836 C CA . LYS A 1 234 ? -8.180 21.974 14.723 1.00 74.12 234 LYS A CA 1
ATOM 1837 C C . LYS A 1 234 ? -9.219 22.649 13.833 1.00 74.12 234 LYS A C 1
ATOM 1839 O O . LYS A 1 234 ? -9.297 23.873 13.796 1.00 74.12 234 LYS A O 1
ATOM 1844 N N . SER A 1 235 ? -10.020 21.853 13.121 1.00 62.09 235 SER A N 1
ATOM 1845 C CA . SER A 1 235 ? -11.060 22.395 12.249 1.00 62.09 235 SER A CA 1
ATOM 1846 C C . SER A 1 235 ? -12.128 23.164 13.026 1.00 62.09 235 SER A C 1
ATOM 1848 O O . SER A 1 235 ? -12.713 24.071 12.451 1.00 62.09 235 SER A O 1
ATOM 1850 N N . PHE A 1 236 ? -12.355 22.862 14.312 1.00 59.34 236 PHE A N 1
ATOM 1851 C CA . PHE A 1 236 ? -13.274 23.610 15.175 1.00 59.34 236 PHE A CA 1
ATOM 1852 C C . PHE A 1 236 ? -12.670 24.906 15.723 1.00 59.34 236 PHE A C 1
ATOM 1854 O O . PHE A 1 236 ? -13.380 25.911 15.786 1.00 59.34 236 PHE A O 1
ATOM 1861 N N . ASP A 1 237 ? -11.388 24.901 16.095 1.00 58.25 237 ASP A N 1
ATOM 1862 C CA . ASP A 1 237 ? -10.708 26.081 16.647 1.00 58.25 237 ASP A CA 1
ATOM 1863 C C . ASP A 1 237 ? -10.588 27.224 15.622 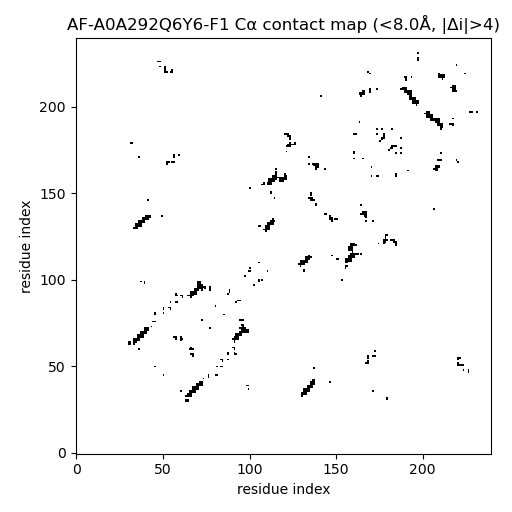1.00 58.25 237 ASP A C 1
ATOM 1865 O O . ASP A 1 237 ? -10.675 28.390 15.996 1.00 58.25 237 ASP A O 1
ATOM 1869 N N . ASP A 1 238 ? -10.496 26.912 14.324 1.00 56.38 238 ASP A N 1
ATOM 1870 C CA . ASP A 1 238 ? -10.457 27.914 13.245 1.00 56.38 238 ASP A CA 1
ATOM 1871 C C . ASP A 1 238 ? -11.807 28.638 13.006 1.00 56.38 238 ASP A C 1
ATOM 1873 O O . ASP A 1 238 ? -11.867 29.605 12.238 1.00 56.38 238 ASP A O 1
ATOM 1877 N N . PHE A 1 239 ? -12.903 28.209 13.652 1.00 47.31 239 PHE A N 1
ATOM 1878 C CA . PHE A 1 239 ? -14.227 28.848 13.552 1.00 47.31 239 PHE A CA 1
ATOM 1879 C C . PHE A 1 239 ? -14.580 29.790 14.719 1.00 47.31 239 PHE A C 1
ATOM 1881 O O . PHE A 1 239 ? -15.685 30.350 14.713 1.00 47.31 239 PHE A O 1
ATOM 1888 N N . PHE A 1 240 ? -13.681 30.004 15.686 1.00 42.00 240 PHE A N 1
ATOM 1889 C CA . PHE A 1 240 ? -13.892 30.889 16.845 1.00 42.00 240 PHE A CA 1
ATOM 1890 C C . PHE A 1 240 ? -12.835 31.995 16.964 1.00 42.00 240 PHE A C 1
ATOM 1892 O O . PHE A 1 240 ? -13.187 33.048 17.551 1.00 42.00 240 PHE A O 1
#

Mean predicted aligned error: 9.41 Å

Nearest PDB structures (foldseek):
  5h5f-assembly1_A  TM=8.862E-01  e=4.792E-22  Saccharomyces cerevisiae S288C
  5h5e-assembly1_A  TM=8.917E-01  e=2.166E-21  Saccharomyces cerevisiae S288C
  5c77-assembly1_A  TM=8.755E-01  e=1.182E-20  Saccharomyces cerevisiae S288C
  5h5d-assembly1_A  TM=8.630E-01  e=6.451E-20  Saccharomyces cerevisiae S288C
  5c77-assembly1_B  TM=8.510E-01  e=3.520E-19  Saccharomyces cerevisiae S288C